Protein AF-A0A382RGL7-F1 (afdb_monomer_lite)

Structure (mmCIF, N/CA/C/O backbone):
data_AF-A0A382RGL7-F1
#
_entry.id   AF-A0A382RGL7-F1
#
loop_
_atom_site.group_PDB
_atom_site.id
_atom_site.type_symbol
_atom_site.label_atom_id
_atom_site.label_alt_id
_atom_site.label_comp_id
_atom_site.label_asym_id
_atom_site.label_entity_id
_atom_site.label_seq_id
_atom_site.pdbx_PDB_ins_code
_atom_site.Cartn_x
_atom_site.Cartn_y
_atom_site.Cartn_z
_atom_site.occupancy
_atom_site.B_iso_or_equiv
_atom_site.auth_seq_id
_atom_site.auth_comp_id
_atom_site.auth_asym_id
_atom_site.auth_atom_id
_atom_site.pdbx_PDB_model_num
ATOM 1 N N . GLU A 1 1 ? 39.658 4.537 19.655 1.00 64.69 1 GLU A N 1
ATOM 2 C CA . GLU A 1 1 ? 38.352 3.868 19.515 1.00 64.69 1 GLU A CA 1
ATOM 3 C C . GLU A 1 1 ? 37.607 4.565 18.396 1.00 64.69 1 GLU A C 1
ATOM 5 O O . GLU A 1 1 ? 37.621 5.788 18.360 1.00 64.69 1 GLU A O 1
ATOM 10 N N . THR A 1 2 ? 37.088 3.828 17.419 1.00 64.38 2 THR A N 1
ATOM 11 C CA . THR A 1 2 ? 36.167 4.401 16.431 1.00 64.38 2 THR A CA 1
ATOM 12 C C . THR A 1 2 ? 34.876 4.742 17.155 1.00 64.38 2 THR A C 1
ATOM 14 O O . THR A 1 2 ? 34.226 3.839 17.679 1.00 64.38 2 THR A O 1
ATOM 17 N N . ASP A 1 3 ? 34.558 6.032 17.215 1.00 82.31 3 ASP A N 1
ATOM 18 C CA . ASP A 1 3 ? 33.313 6.542 17.780 1.00 82.31 3 ASP A CA 1
ATOM 19 C C . ASP A 1 3 ? 32.162 5.964 16.949 1.00 82.31 3 ASP A C 1
ATOM 21 O O . ASP A 1 3 ? 32.029 6.259 15.757 1.00 82.31 3 ASP A O 1
ATOM 25 N N . LEU A 1 4 ? 31.412 5.026 17.526 1.00 85.38 4 LEU A N 1
ATOM 26 C CA . LEU A 1 4 ? 30.266 4.443 16.840 1.00 85.38 4 LEU A CA 1
ATOM 27 C C . LEU A 1 4 ? 29.175 5.517 16.745 1.00 85.38 4 LEU A C 1
ATOM 29 O O . LEU A 1 4 ? 28.952 6.239 17.721 1.00 85.38 4 LEU A O 1
ATOM 33 N N . PRO A 1 5 ? 28.476 5.636 15.603 1.00 85.94 5 PRO A N 1
ATOM 34 C CA . PRO A 1 5 ? 27.374 6.579 15.493 1.00 85.94 5 PRO A CA 1
ATOM 35 C C . PRO A 1 5 ? 26.296 6.251 16.533 1.00 85.94 5 PRO A C 1
ATOM 37 O O . PRO A 1 5 ? 26.071 5.086 16.874 1.00 85.94 5 PRO A O 1
ATOM 40 N N . LYS A 1 6 ? 25.618 7.288 17.038 1.00 90.31 6 LYS A N 1
ATOM 41 C CA . LYS A 1 6 ? 24.523 7.117 17.996 1.00 90.31 6 LYS A CA 1
ATOM 42 C C . LYS A 1 6 ? 23.411 6.277 17.364 1.00 90.31 6 LYS A C 1
ATOM 44 O O . LYS A 1 6 ? 22.909 6.624 16.299 1.00 90.31 6 LYS A O 1
ATOM 49 N N . LEU A 1 7 ? 23.011 5.209 18.049 1.00 93.62 7 LEU A N 1
ATOM 50 C CA . LEU A 1 7 ? 21.872 4.387 17.655 1.00 93.62 7 LEU A CA 1
ATOM 51 C C . LEU A 1 7 ? 20.586 4.980 18.241 1.00 93.62 7 LEU A C 1
ATOM 53 O O . LEU A 1 7 ? 20.501 5.208 19.450 1.00 93.62 7 LEU A O 1
ATOM 57 N N . LEU A 1 8 ? 19.613 5.244 17.375 1.00 94.25 8 LEU A N 1
ATOM 58 C CA . LEU A 1 8 ? 18.276 5.717 17.723 1.00 94.25 8 LEU A CA 1
ATOM 59 C C . LEU A 1 8 ? 17.262 4.698 17.200 1.00 94.25 8 LEU A C 1
ATOM 61 O O . LEU A 1 8 ? 17.491 4.083 16.160 1.00 94.25 8 LEU A O 1
ATOM 65 N N . PHE A 1 9 ? 16.174 4.522 17.939 1.00 94.25 9 PHE A N 1
ATOM 66 C CA . PHE A 1 9 ? 15.070 3.640 17.582 1.00 94.25 9 PHE A CA 1
ATOM 67 C C . PHE A 1 9 ? 13.810 4.486 17.472 1.00 94.25 9 PHE A C 1
ATOM 69 O O . PHE A 1 9 ? 13.626 5.401 18.275 1.00 94.25 9 PHE A O 1
ATOM 76 N N . ASP A 1 10 ? 12.986 4.166 16.486 1.00 94.44 10 ASP A N 1
ATOM 77 C CA . ASP A 1 10 ? 11.688 4.784 16.259 1.00 94.44 10 ASP A CA 1
ATOM 78 C C . ASP A 1 10 ? 10.615 3.690 16.292 1.00 94.44 10 ASP A C 1
ATOM 80 O O . ASP A 1 10 ? 10.919 2.530 15.997 1.00 94.44 10 ASP A O 1
ATOM 84 N N . GLU A 1 11 ? 9.394 4.041 16.686 1.00 96.06 11 GLU A N 1
ATOM 85 C CA . GLU A 1 11 ? 8.275 3.093 16.701 1.00 96.06 11 GLU A CA 1
ATOM 86 C C . GLU A 1 11 ? 7.803 2.814 15.267 1.00 96.06 11 GLU A C 1
ATOM 88 O O . GLU A 1 11 ? 7.740 3.724 14.441 1.00 96.06 11 GLU A O 1
ATOM 93 N N . HIS A 1 12 ? 7.418 1.575 14.951 1.00 97.81 12 HIS A N 1
ATOM 94 C CA . HIS A 1 12 ? 7.074 1.146 13.586 1.00 97.81 12 HIS A CA 1
ATOM 95 C C . HIS A 1 12 ? 5.966 1.997 12.956 1.00 97.81 12 HIS A C 1
ATOM 97 O O . HIS A 1 12 ? 6.101 2.504 11.841 1.00 97.81 12 HIS A O 1
ATOM 103 N N . HIS A 1 13 ? 4.864 2.204 13.683 1.00 98.12 13 HIS A N 1
ATOM 104 C CA . HIS A 1 13 ? 3.754 3.026 13.194 1.00 98.12 13 HIS A CA 1
ATOM 105 C C . HIS A 1 13 ? 4.082 4.524 13.184 1.00 98.12 13 HIS A C 1
ATOM 107 O O . HIS A 1 13 ? 3.542 5.247 12.344 1.00 98.12 13 HIS A O 1
ATOM 113 N N . HIS A 1 14 ? 4.979 4.984 14.058 1.00 98.12 14 HIS A N 1
ATOM 114 C CA . HIS A 1 14 ? 5.461 6.358 14.013 1.00 98.12 14 HIS A CA 1
ATOM 115 C C . HIS A 1 14 ? 6.325 6.588 12.767 1.00 98.12 14 HIS A C 1
ATOM 117 O O . HIS A 1 14 ? 6.072 7.512 11.999 1.00 98.12 14 HIS A O 1
ATOM 123 N N . SER A 1 15 ? 7.233 5.659 12.460 1.00 98.19 15 SER A N 1
ATOM 124 C CA . SER A 1 15 ? 7.989 5.641 11.209 1.00 98.19 15 SER A CA 1
ATOM 125 C C . SER A 1 15 ? 7.071 5.602 9.982 1.00 98.19 15 SER A C 1
ATOM 127 O O . SER A 1 15 ? 7.308 6.327 9.017 1.00 98.19 15 SER A O 1
ATOM 129 N N . HIS A 1 16 ? 5.980 4.832 9.991 1.00 98.50 16 HIS A N 1
ATOM 130 C CA . HIS A 1 16 ? 4.992 4.910 8.911 1.00 98.50 16 HIS A CA 1
ATOM 131 C C . HIS A 1 16 ? 4.370 6.302 8.785 1.00 98.50 16 HIS A C 1
ATOM 133 O O . HIS A 1 16 ? 4.353 6.851 7.678 1.00 98.50 16 HIS A O 1
ATOM 139 N N . ALA A 1 17 ? 3.916 6.892 9.892 1.00 98.56 17 ALA A N 1
ATOM 140 C CA . ALA A 1 17 ? 3.316 8.220 9.891 1.00 98.56 17 ALA A CA 1
ATOM 141 C C . ALA A 1 17 ? 4.298 9.281 9.369 1.00 98.56 17 ALA A C 1
ATOM 143 O O . ALA A 1 17 ? 3.966 10.026 8.445 1.00 98.56 17 ALA A O 1
ATOM 144 N N . ALA A 1 18 ? 5.534 9.271 9.869 1.00 98.25 18 ALA A N 1
ATOM 145 C CA . ALA A 1 18 ? 6.635 10.124 9.436 1.00 98.25 18 ALA A CA 1
ATOM 146 C C . ALA A 1 18 ? 6.959 9.947 7.948 1.00 98.25 18 ALA A C 1
ATOM 148 O O . ALA A 1 18 ? 7.095 10.929 7.214 1.00 98.25 18 ALA A O 1
ATOM 149 N N . SER A 1 19 ? 7.014 8.700 7.470 1.00 97.81 19 SER A N 1
ATOM 150 C CA . SER A 1 19 ? 7.280 8.403 6.061 1.00 97.81 19 SER A CA 1
ATOM 151 C C . SER A 1 19 ? 6.221 8.993 5.137 1.00 97.81 19 SER A C 1
ATOM 153 O O . SER A 1 19 ? 6.527 9.235 3.973 1.00 97.81 19 SER A O 1
ATOM 155 N N . ALA A 1 20 ? 4.999 9.227 5.626 1.00 98.00 20 ALA A N 1
ATOM 156 C CA . ALA A 1 20 ? 3.944 9.821 4.827 1.00 98.00 20 ALA A CA 1
ATOM 157 C C . ALA A 1 20 ? 3.797 11.327 5.013 1.00 98.00 20 ALA A C 1
ATOM 159 O O . ALA A 1 20 ? 3.689 12.060 4.035 1.00 98.00 20 ALA A O 1
ATOM 160 N N . PHE A 1 21 ? 3.812 11.806 6.252 1.00 98.00 21 PHE A N 1
ATOM 161 C CA . PHE A 1 21 ? 3.589 13.213 6.542 1.00 98.00 21 PHE A CA 1
ATOM 162 C C . PHE A 1 21 ? 4.738 14.096 6.056 1.00 98.00 21 PHE A C 1
ATOM 164 O O . PHE A 1 21 ? 4.496 15.039 5.304 1.00 98.00 21 PHE A O 1
ATOM 171 N N . TYR A 1 22 ? 5.985 13.781 6.411 1.00 97.12 22 TYR A N 1
ATOM 172 C CA . TYR A 1 22 ? 7.119 14.659 6.116 1.00 97.12 22 TYR A CA 1
ATOM 173 C C . TYR A 1 22 ? 7.351 14.940 4.623 1.00 97.12 22 TYR A C 1
ATOM 175 O O . TYR A 1 22 ? 7.537 1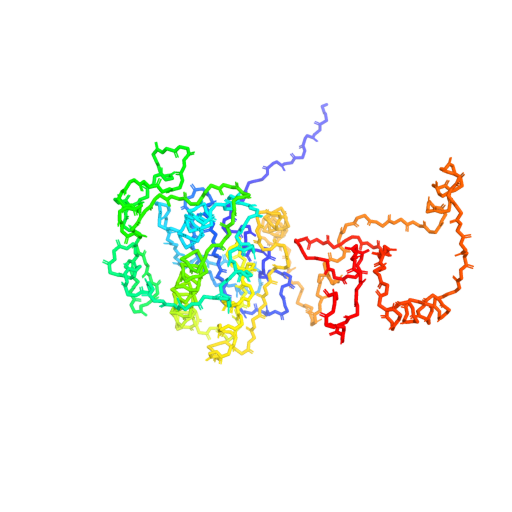6.114 4.291 1.00 97.12 22 TYR A O 1
ATOM 183 N N . PRO A 1 23 ? 7.300 13.946 3.711 1.00 95.81 23 PRO A N 1
ATOM 184 C CA . PRO A 1 23 ? 7.436 14.200 2.277 1.00 95.81 23 PRO A CA 1
ATOM 185 C C . PRO A 1 23 ? 6.143 14.685 1.602 1.00 95.81 23 PRO A C 1
ATOM 187 O O . PRO A 1 23 ? 6.177 15.003 0.412 1.00 95.81 23 PRO A O 1
ATOM 190 N N . SER A 1 24 ? 5.009 14.732 2.312 1.00 97.06 24 SER A N 1
ATOM 191 C CA . SER A 1 24 ? 3.769 15.285 1.760 1.00 97.06 24 SER A CA 1
ATOM 192 C C . SER A 1 24 ? 3.878 16.803 1.544 1.00 97.06 24 SER A C 1
ATOM 194 O O . SER A 1 24 ? 4.640 17.474 2.249 1.00 97.06 24 SER A O 1
ATOM 196 N N . PRO A 1 25 ? 3.085 17.381 0.625 1.00 96.69 25 PRO A N 1
ATOM 197 C CA . PRO A 1 25 ? 3.050 18.826 0.401 1.00 96.69 25 PRO A CA 1
ATOM 198 C C . PRO A 1 25 ? 2.173 19.579 1.424 1.00 96.69 25 PRO A C 1
ATOM 200 O O . PRO A 1 25 ? 1.891 20.758 1.233 1.00 96.69 25 PRO A O 1
ATOM 203 N N . PHE A 1 26 ? 1.689 18.925 2.485 1.00 97.06 26 PHE A N 1
ATOM 204 C CA . PHE A 1 26 ? 0.714 19.513 3.411 1.00 97.06 26 PHE A CA 1
ATOM 205 C C . PHE A 1 26 ? 1.373 20.034 4.688 1.00 97.06 26 PHE A C 1
ATOM 207 O O . PHE A 1 26 ? 2.066 19.276 5.360 1.00 97.06 26 PHE A O 1
ATOM 214 N N . GLU A 1 27 ? 1.117 21.288 5.069 1.00 96.00 27 GLU A N 1
ATOM 215 C CA . GLU A 1 27 ? 1.531 21.833 6.379 1.00 96.00 27 GLU A CA 1
ATOM 216 C C . GLU A 1 27 ? 0.878 21.069 7.535 1.00 96.00 27 GLU A C 1
ATOM 218 O O . GLU A 1 27 ? 1.557 20.676 8.482 1.00 96.00 27 GLU A O 1
ATOM 223 N N . GLU A 1 28 ? -0.427 20.821 7.415 1.00 97.94 28 GLU A N 1
ATOM 224 C CA . GLU A 1 28 ? -1.245 20.109 8.394 1.00 97.94 28 GLU A CA 1
ATOM 225 C C . GLU A 1 28 ? -2.029 19.003 7.674 1.00 97.94 28 GLU A C 1
ATOM 227 O O . GLU A 1 28 ? -2.523 19.190 6.550 1.00 97.94 28 GLU A O 1
ATOM 232 N N . ALA A 1 29 ? -2.064 17.818 8.282 1.00 98.62 29 ALA A N 1
ATOM 233 C CA . ALA A 1 29 ? -2.776 16.667 7.747 1.00 98.62 29 ALA A CA 1
ATOM 234 C C . ALA A 1 29 ? -3.144 15.670 8.848 1.00 98.62 29 ALA A C 1
ATOM 236 O O . ALA A 1 29 ? -2.402 15.444 9.807 1.00 98.62 29 ALA A O 1
ATOM 237 N N . ALA A 1 30 ? -4.269 14.994 8.649 1.00 98.81 30 ALA A N 1
ATOM 238 C CA . ALA A 1 30 ? -4.494 13.713 9.289 1.00 98.81 30 ALA A CA 1
ATOM 239 C C . ALA A 1 30 ? -3.517 12.684 8.713 1.00 98.81 30 ALA A C 1
ATOM 241 O O . ALA A 1 30 ? -3.254 12.685 7.510 1.00 98.81 30 ALA A O 1
ATOM 242 N N . VAL A 1 31 ? -3.031 11.761 9.537 1.00 98.81 31 VAL A N 1
ATOM 243 C CA . VAL A 1 31 ? -2.197 10.647 9.080 1.00 98.81 31 VAL A CA 1
ATOM 244 C C . VAL A 1 31 ? -2.827 9.337 9.521 1.00 98.81 31 VAL A C 1
ATOM 246 O O . VAL A 1 31 ? -3.123 9.155 10.699 1.00 98.81 31 VAL A O 1
ATOM 249 N N . LEU A 1 32 ? -3.030 8.417 8.580 1.00 98.75 32 LEU A N 1
ATOM 250 C CA . LEU A 1 32 ? -3.615 7.106 8.833 1.00 98.75 32 LEU A CA 1
ATOM 251 C C . LEU A 1 32 ? -2.639 6.002 8.415 1.00 98.75 32 LEU A C 1
ATOM 253 O O . LEU A 1 32 ? -2.310 5.855 7.238 1.00 98.75 32 LEU A O 1
ATOM 257 N N . CYS A 1 33 ? -2.202 5.203 9.384 1.00 98.69 33 CYS A N 1
ATOM 258 C CA . CYS A 1 33 ? -1.368 4.029 9.154 1.00 98.69 33 CYS A CA 1
ATOM 259 C C . CYS A 1 33 ? -2.234 2.771 9.239 1.00 98.69 33 CYS A C 1
ATOM 261 O O . CYS A 1 33 ? -2.851 2.535 10.276 1.00 98.69 33 CYS A O 1
ATOM 263 N N . LEU A 1 34 ? -2.283 1.969 8.173 1.00 98.25 34 LEU A N 1
ATOM 264 C CA . LEU A 1 34 ? -3.050 0.720 8.098 1.00 98.25 34 LEU A CA 1
ATOM 265 C C . LEU A 1 34 ? -2.104 -0.421 7.719 1.00 98.25 34 LEU A C 1
ATOM 267 O O . LEU A 1 34 ? -1.616 -0.465 6.588 1.00 98.25 34 LEU A O 1
ATOM 271 N N . ASP A 1 35 ? -1.847 -1.351 8.633 1.00 95.75 35 ASP A N 1
ATOM 272 C CA . ASP A 1 35 ? -0.796 -2.352 8.458 1.00 95.75 35 ASP A CA 1
ATOM 273 C C . ASP A 1 35 ? -1.187 -3.757 8.950 1.00 95.75 35 ASP A C 1
ATOM 275 O O . ASP A 1 35 ? -2.246 -3.976 9.547 1.00 95.75 35 ASP A O 1
ATOM 279 N N . GLY A 1 36 ? -0.337 -4.743 8.659 1.00 93.69 36 GLY A N 1
ATOM 280 C CA . GLY A 1 36 ? -0.447 -6.089 9.216 1.00 93.69 36 GLY A CA 1
ATOM 281 C C . GLY A 1 36 ? -0.238 -6.075 10.730 1.00 93.69 36 GLY A C 1
ATOM 282 O O . GLY A 1 36 ? -1.174 -6.349 11.482 1.00 93.69 36 GLY A O 1
ATOM 283 N N . VAL A 1 37 ? 0.981 -5.749 11.164 1.00 93.88 37 VAL A N 1
ATOM 284 C CA . VAL A 1 37 ? 1.368 -5.589 12.572 1.00 93.88 37 VAL A CA 1
ATOM 285 C C . VAL A 1 37 ? 2.706 -4.842 12.656 1.00 93.88 37 VAL A C 1
ATOM 287 O O . VAL A 1 37 ? 3.645 -5.215 11.960 1.00 93.88 37 VAL A O 1
ATOM 290 N N . GLY A 1 38 ? 2.794 -3.821 13.510 1.00 92.69 38 GLY A N 1
ATOM 291 C CA . GLY A 1 38 ? 4.059 -3.229 13.957 1.00 92.69 38 GLY A CA 1
ATOM 292 C C . GLY A 1 38 ? 4.607 -3.970 15.179 1.00 92.69 38 GLY A C 1
ATOM 293 O O . GLY A 1 38 ? 4.685 -5.197 15.194 1.00 92.69 38 GLY A O 1
ATOM 294 N N . GLU A 1 39 ? 4.931 -3.253 16.257 1.00 93.69 39 GLU A N 1
ATOM 295 C CA . GLU A 1 39 ? 5.205 -3.878 17.560 1.00 93.69 39 GLU A CA 1
ATOM 296 C C . GLU A 1 39 ? 3.921 -4.432 18.188 1.00 93.69 39 GLU A C 1
ATOM 298 O O . GLU A 1 39 ? 3.892 -5.555 18.691 1.00 93.69 39 GLU A O 1
ATOM 303 N N . TRP A 1 40 ? 2.861 -3.621 18.140 1.00 95.50 40 TRP A N 1
ATOM 304 C CA . TRP A 1 40 ? 1.517 -3.940 18.631 1.00 95.50 40 TRP A CA 1
ATOM 305 C C . TRP A 1 40 ? 0.434 -3.298 17.774 1.00 95.50 40 TRP A C 1
ATOM 307 O O . TRP A 1 40 ? -0.577 -3.939 17.498 1.00 95.50 40 TRP A O 1
ATOM 317 N N . ALA A 1 41 ? 0.650 -2.055 17.339 1.00 97.56 41 ALA A N 1
ATOM 318 C CA . ALA A 1 41 ? -0.287 -1.347 16.485 1.00 97.56 41 ALA A CA 1
ATOM 319 C C . ALA A 1 41 ? -0.480 -2.082 15.150 1.00 97.56 41 ALA A C 1
ATOM 321 O O . ALA A 1 41 ? 0.435 -2.693 14.601 1.00 97.56 41 ALA A O 1
ATOM 322 N N . THR A 1 42 ? -1.706 -2.037 14.646 1.00 98.25 42 THR A N 1
ATOM 323 C CA . THR A 1 42 ? -2.093 -2.577 13.331 1.00 98.25 42 THR A CA 1
ATOM 324 C C . THR A 1 42 ? -2.848 -1.536 12.513 1.00 98.25 42 THR A C 1
ATOM 326 O O . THR A 1 42 ? -2.885 -1.567 11.288 1.00 98.25 42 THR A O 1
ATOM 329 N N . THR A 1 43 ? -3.458 -0.567 13.189 1.00 98.69 43 THR A N 1
ATOM 330 C CA . THR A 1 43 ? -4.001 0.648 12.597 1.00 98.69 43 THR A CA 1
ATOM 331 C C . THR A 1 43 ? -3.775 1.779 13.580 1.00 98.69 43 THR A C 1
ATOM 333 O O . THR A 1 43 ? -4.002 1.585 14.770 1.00 98.69 43 THR A O 1
ATOM 336 N N . SER A 1 44 ? -3.328 2.943 13.123 1.00 98.69 44 SER A N 1
ATOM 337 C CA . SER A 1 44 ? -3.187 4.116 13.987 1.00 98.69 44 SER A CA 1
ATOM 338 C C . SER A 1 44 ? -3.467 5.413 13.247 1.00 98.69 44 SER A C 1
ATOM 340 O O . SER A 1 44 ? -3.227 5.519 12.042 1.00 98.69 44 SER A O 1
ATOM 342 N N . ALA A 1 45 ? -3.984 6.388 13.988 1.00 98.75 45 ALA A N 1
ATOM 343 C CA . ALA A 1 45 ? -4.235 7.736 13.509 1.00 98.75 45 ALA A CA 1
ATOM 344 C C . ALA A 1 45 ? -3.337 8.736 14.238 1.00 98.75 45 ALA A C 1
ATOM 346 O O . ALA A 1 45 ? -3.099 8.611 15.443 1.00 98.75 45 ALA A O 1
ATOM 347 N N . TRP A 1 46 ? -2.872 9.733 13.494 1.00 98.75 46 TRP A N 1
ATOM 348 C CA . TRP A 1 46 ? -1.986 10.789 13.971 1.00 98.75 46 TRP A CA 1
ATOM 349 C C . TRP A 1 46 ? -2.417 12.136 13.397 1.00 98.75 46 TRP A C 1
ATOM 351 O O . TRP A 1 46 ? -3.081 12.204 12.356 1.00 98.75 46 TRP A O 1
ATOM 361 N N . HIS A 1 47 ? -2.001 13.211 14.054 1.00 98.69 47 HIS A N 1
ATOM 362 C CA . HIS A 1 47 ? -2.133 14.576 13.565 1.00 98.69 47 HIS A CA 1
ATOM 363 C C . HIS A 1 47 ? -0.743 15.125 13.260 1.00 98.69 47 HIS A C 1
ATOM 365 O O . HIS A 1 47 ? 0.073 15.299 14.159 1.00 98.69 47 HIS A O 1
ATOM 371 N N . GLY A 1 48 ? -0.457 15.355 11.980 1.00 98.06 48 GLY A N 1
ATOM 372 C CA . GLY A 1 48 ? 0.772 16.011 11.553 1.00 98.06 48 GLY A CA 1
ATOM 373 C C . GLY A 1 48 ? 0.559 17.516 11.427 1.00 98.06 48 GLY A C 1
ATOM 374 O O . GLY A 1 48 ? -0.369 17.941 10.735 1.00 98.06 48 GLY A O 1
ATOM 375 N N . LYS A 1 49 ? 1.431 18.314 12.051 1.00 96.62 49 LYS A N 1
ATOM 376 C CA . LYS A 1 49 ? 1.413 19.781 11.974 1.00 96.62 49 LYS A CA 1
ATOM 377 C C . LYS A 1 49 ? 2.825 20.356 11.989 1.00 96.62 49 LYS A C 1
ATOM 379 O O . LYS A 1 49 ? 3.571 20.213 12.958 1.00 96.62 49 LYS A O 1
ATOM 384 N N . GLY A 1 50 ? 3.208 21.022 10.902 1.00 94.12 50 GLY A N 1
ATOM 385 C CA . GLY A 1 50 ? 4.566 21.527 10.727 1.00 94.12 50 GLY A CA 1
ATOM 386 C C . GLY A 1 50 ? 5.580 20.389 10.792 1.00 94.12 50 GLY A C 1
ATOM 387 O O . GLY A 1 50 ? 5.623 19.552 9.890 1.00 94.12 50 GLY A O 1
ATOM 388 N N . LYS A 1 51 ? 6.393 20.350 11.855 1.00 93.31 51 LYS A N 1
ATOM 389 C CA . LYS A 1 51 ? 7.392 19.293 12.090 1.00 93.31 51 LYS A CA 1
ATOM 390 C C . LYS A 1 51 ? 6.983 18.244 13.128 1.00 93.31 51 LYS A C 1
ATOM 392 O O . LYS A 1 51 ? 7.751 17.313 13.352 1.00 93.31 51 LYS A O 1
ATOM 397 N N . GLU A 1 52 ? 5.822 18.407 13.752 1.00 95.31 52 GLU A N 1
ATOM 398 C CA . GLU A 1 52 ? 5.333 17.549 14.830 1.00 95.31 52 GLU A CA 1
ATOM 399 C C . GLU A 1 52 ? 4.337 16.521 14.283 1.00 95.31 52 GLU A C 1
ATOM 401 O O . GLU A 1 52 ? 3.548 16.826 13.382 1.00 95.31 52 GLU A O 1
ATOM 406 N N . ILE A 1 53 ? 4.385 15.303 14.827 1.00 97.75 53 ILE A N 1
ATOM 407 C CA . ILE A 1 53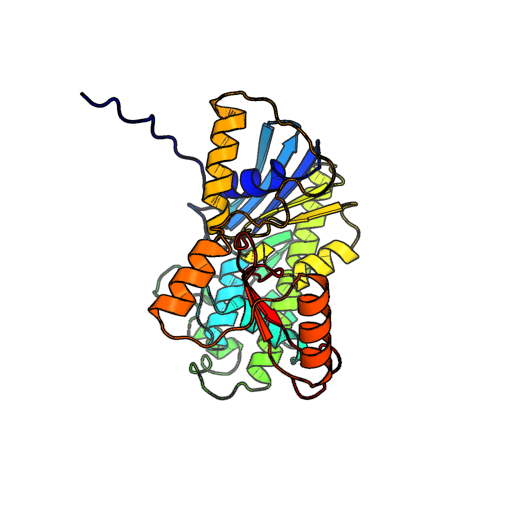 ? 3.429 14.226 14.563 1.00 97.75 53 ILE A CA 1
ATOM 408 C C . ILE A 1 53 ? 2.913 13.736 15.915 1.00 97.75 53 ILE A C 1
ATOM 410 O O . ILE A 1 53 ? 3.649 13.146 16.702 1.00 97.75 53 ILE A O 1
ATOM 414 N N . GLU A 1 54 ? 1.639 13.985 16.199 1.00 97.75 54 GLU A N 1
ATOM 415 C CA . GLU A 1 54 ? 1.024 13.615 17.474 1.00 97.75 54 GLU A CA 1
ATOM 416 C C . GLU A 1 54 ? 0.144 12.362 17.322 1.00 97.75 54 GLU A C 1
ATOM 418 O O . GLU A 1 54 ? -0.718 12.329 16.436 1.00 97.75 54 GLU A O 1
ATOM 423 N N . PRO A 1 55 ? 0.308 11.321 18.162 1.00 97.94 55 PRO A N 1
ATOM 424 C CA . PRO A 1 55 ? -0.568 10.153 18.139 1.00 97.94 55 PRO A CA 1
ATOM 425 C C . PRO A 1 55 ? -1.969 10.502 18.647 1.00 97.94 55 PRO A C 1
ATOM 427 O O . PRO A 1 55 ? -2.118 11.168 19.671 1.00 97.94 55 PRO A O 1
ATOM 430 N N . LEU A 1 56 ? -3.001 9.977 17.984 1.00 98.25 56 LEU A N 1
ATOM 431 C CA . LEU A 1 56 ? -4.395 10.115 18.420 1.00 98.25 56 LEU A CA 1
ATOM 432 C C . LEU A 1 56 ? -4.891 8.828 19.077 1.00 98.25 56 LEU A C 1
ATOM 434 O O . LEU A 1 56 ? -5.342 8.832 20.222 1.00 98.25 56 LEU A O 1
ATOM 438 N N . TRP A 1 57 ? -4.803 7.716 18.350 1.00 98.06 57 TRP A N 1
ATOM 439 C CA . TRP A 1 57 ? -5.231 6.398 18.812 1.00 98.06 57 TRP A CA 1
ATOM 440 C C . TRP A 1 57 ? -4.651 5.292 17.931 1.00 98.06 57 TRP A C 1
ATOM 442 O O . TRP A 1 57 ? -4.194 5.528 16.809 1.00 98.06 57 TRP A O 1
ATOM 452 N N . GLN A 1 58 ? -4.717 4.058 18.431 1.00 98.19 58 GLN A N 1
ATOM 453 C CA . GLN A 1 58 ? -4.361 2.861 17.678 1.00 98.19 58 GLN A CA 1
ATOM 454 C C . GLN A 1 58 ? -5.308 1.694 17.969 1.00 98.19 58 GLN A C 1
ATOM 456 O O . GLN A 1 58 ? -5.970 1.645 19.006 1.00 98.19 58 GLN A O 1
ATOM 461 N N . ILE A 1 59 ? -5.350 0.749 17.035 1.00 98.62 59 ILE A N 1
ATOM 462 C CA . ILE A 1 59 ? -5.949 -0.572 17.184 1.00 98.62 59 ILE A CA 1
ATOM 463 C C . ILE A 1 59 ? -4.810 -1.582 17.254 1.00 98.62 59 ILE A C 1
ATOM 465 O O . ILE A 1 59 ? -3.982 -1.677 16.340 1.00 98.62 59 ILE A O 1
ATOM 469 N N . ASP A 1 60 ? -4.802 -2.349 18.336 1.00 98.12 60 ASP A N 1
ATOM 470 C CA . ASP A 1 60 ? -3.748 -3.308 18.629 1.00 98.12 60 ASP A CA 1
ATOM 471 C C . ASP A 1 60 ? -4.012 -4.688 18.031 1.00 98.12 60 ASP A C 1
ATOM 473 O O . ASP A 1 60 ? -5.148 -5.143 17.844 1.00 98.12 60 ASP A O 1
ATOM 477 N N . PHE A 1 61 ? -2.917 -5.404 17.808 1.00 97.75 61 PHE A N 1
ATOM 478 C CA . PHE A 1 61 ? -2.906 -6.833 17.582 1.00 97.75 61 PHE A CA 1
ATOM 479 C C . PHE A 1 61 ? -3.733 -7.550 18.672 1.00 97.75 61 PHE A C 1
ATOM 481 O O . PHE A 1 61 ? -3.595 -7.245 19.859 1.00 97.75 61 PHE A O 1
ATOM 488 N N . PRO A 1 62 ? -4.597 -8.519 18.312 1.00 97.19 62 PRO A N 1
ATOM 489 C CA . PRO A 1 62 ? -4.649 -9.227 17.029 1.00 97.19 62 PRO A CA 1
ATOM 490 C C . PRO A 1 62 ? -5.617 -8.637 15.990 1.00 97.19 62 PRO A C 1
ATOM 492 O O . PRO A 1 62 ? -5.943 -9.307 15.011 1.00 97.19 62 PRO A O 1
ATOM 495 N N . HIS A 1 63 ? -6.128 -7.421 16.184 1.00 98.44 63 HIS A N 1
ATOM 496 C CA . HIS A 1 63 ? -7.203 -6.875 15.357 1.00 98.44 63 HIS A CA 1
ATOM 497 C C . HIS A 1 63 ? -6.665 -6.030 14.200 1.00 98.44 63 HIS A C 1
ATOM 499 O O . HIS A 1 63 ? -6.587 -4.816 14.304 1.00 98.44 63 HIS A O 1
ATOM 505 N N . SER A 1 64 ? -6.375 -6.659 13.060 1.00 98.44 64 SER A N 1
ATOM 506 C CA . SER A 1 64 ? -5.783 -5.988 11.892 1.00 98.44 64 SER A CA 1
ATOM 507 C C . SER A 1 64 ? -6.615 -6.160 10.619 1.00 98.44 64 SER A C 1
ATOM 509 O O . SER A 1 64 ? -6.965 -7.283 10.251 1.00 98.44 64 SER A O 1
ATOM 511 N N . LEU A 1 65 ? -6.860 -5.065 9.889 1.00 98.50 65 LEU A N 1
ATOM 512 C CA . LEU A 1 65 ? -7.392 -5.142 8.520 1.00 98.50 65 LEU A CA 1
ATOM 513 C C . LEU A 1 65 ? -6.410 -5.822 7.562 1.00 98.50 65 LEU A C 1
ATOM 515 O O . LEU A 1 65 ? -6.838 -6.570 6.684 1.00 98.50 65 LEU A O 1
ATOM 519 N N . GLY A 1 66 ? -5.106 -5.614 7.761 1.00 97.94 66 GLY A N 1
ATOM 520 C CA . GLY A 1 66 ? -4.062 -6.304 7.010 1.00 97.94 66 GLY A CA 1
ATOM 521 C C . GLY A 1 66 ? -4.127 -7.814 7.221 1.00 97.94 66 GLY A C 1
ATOM 522 O O . GLY A 1 66 ? -4.202 -8.559 6.250 1.00 97.94 66 GLY A O 1
ATOM 523 N N . LEU A 1 67 ? -4.210 -8.281 8.471 1.00 98.19 67 LEU A N 1
ATOM 524 C CA . LEU A 1 67 ? -4.294 -9.718 8.768 1.00 98.19 67 LEU A CA 1
ATOM 525 C C . LEU A 1 67 ? -5.632 -10.335 8.348 1.00 98.19 67 LEU A C 1
ATOM 527 O O . LEU A 1 67 ? -5.642 -11.489 7.915 1.00 98.19 67 LEU A O 1
ATOM 531 N N . LEU A 1 68 ? -6.741 -9.585 8.404 1.00 98.69 68 LEU A N 1
ATOM 532 C CA . LEU A 1 68 ? -8.008 -10.005 7.798 1.00 98.69 68 LEU A CA 1
ATOM 533 C C . LEU A 1 68 ? -7.816 -10.252 6.295 1.00 98.69 68 LEU A C 1
ATOM 535 O O . LEU A 1 68 ? -8.116 -11.337 5.803 1.00 98.69 68 LEU A O 1
ATOM 539 N N . TYR A 1 69 ? -7.263 -9.280 5.570 1.00 98.69 69 TYR A N 1
ATOM 540 C CA . TYR A 1 69 ? -7.047 -9.386 4.128 1.00 98.69 69 TYR A CA 1
ATOM 541 C C . TYR A 1 69 ? -6.043 -10.496 3.764 1.00 98.69 69 TYR A C 1
ATOM 543 O O . TYR A 1 69 ? -6.265 -11.277 2.831 1.00 98.69 69 TYR A O 1
ATOM 551 N N . SER A 1 70 ? -4.972 -10.652 4.545 1.00 98.25 70 SER A N 1
ATOM 552 C CA . SER A 1 70 ? -4.007 -11.745 4.397 1.00 98.25 70 SER A CA 1
ATOM 553 C C . SER A 1 70 ? -4.622 -13.112 4.709 1.00 98.25 70 SER A C 1
ATOM 555 O O . SER A 1 70 ? -4.224 -14.106 4.101 1.00 98.25 70 SER A O 1
ATOM 557 N N . ALA A 1 71 ? -5.626 -13.202 5.587 1.00 98.56 71 ALA A N 1
ATOM 558 C CA . ALA A 1 71 ? -6.343 -14.450 5.833 1.00 98.56 71 ALA A CA 1
ATOM 559 C C . ALA A 1 71 ? -7.132 -14.910 4.602 1.00 98.56 71 ALA A C 1
ATOM 561 O O . ALA A 1 71 ? -7.054 -16.082 4.233 1.00 98.56 71 ALA A O 1
ATOM 562 N N . PHE A 1 72 ? -7.801 -13.991 3.902 1.00 98.69 72 PHE A N 1
ATOM 563 C CA . PHE A 1 72 ? -8.435 -14.295 2.615 1.00 98.69 72 PHE A CA 1
ATOM 564 C C . PHE A 1 72 ? -7.408 -14.561 1.513 1.00 98.69 72 PHE A C 1
ATOM 566 O O . PHE A 1 72 ? -7.606 -15.461 0.701 1.00 98.69 72 PHE A O 1
ATOM 573 N N . THR A 1 73 ? -6.277 -13.856 1.517 1.00 98.44 73 THR A N 1
ATOM 574 C CA . THR A 1 73 ? -5.163 -14.100 0.583 1.00 98.44 73 THR A CA 1
ATOM 575 C C . THR A 1 73 ? -4.648 -15.533 0.734 1.00 98.44 73 THR A C 1
ATOM 577 O O . THR A 1 73 ? -4.535 -16.270 -0.243 1.00 98.44 73 THR A O 1
ATOM 580 N N . TYR A 1 74 ? -4.421 -15.965 1.974 1.00 97.94 74 TYR A N 1
ATOM 581 C CA . TYR A 1 74 ? -4.040 -17.332 2.310 1.00 97.94 74 TYR A CA 1
ATOM 582 C C . TYR A 1 74 ? -5.122 -18.344 1.924 1.00 97.94 74 TYR A C 1
ATOM 584 O O . TYR A 1 74 ? -4.829 -19.364 1.304 1.00 97.94 74 TYR A O 1
ATOM 592 N N . PHE A 1 75 ? -6.382 -18.070 2.269 1.00 98.31 75 PHE A N 1
ATOM 593 C CA . PHE A 1 75 ? -7.487 -19.007 2.066 1.00 98.31 75 PHE A CA 1
ATOM 594 C C . PHE A 1 75 ? -7.837 -19.205 0.589 1.00 98.31 75 PHE A C 1
ATOM 596 O O . PHE A 1 75 ? -8.181 -20.307 0.165 1.00 98.31 75 PHE A O 1
ATOM 603 N N . THR A 1 76 ? -7.671 -18.158 -0.214 1.00 98.19 76 THR A N 1
ATOM 604 C CA . THR A 1 76 ? -7.749 -18.230 -1.674 1.00 98.19 76 THR A CA 1
ATOM 605 C C . THR A 1 76 ? -6.476 -18.792 -2.293 1.00 98.19 76 THR A C 1
ATOM 607 O O . THR A 1 76 ? -6.403 -18.838 -3.510 1.00 98.19 76 THR A O 1
ATOM 610 N N . GLY A 1 77 ? -5.506 -19.276 -1.505 1.00 97.19 77 GLY A N 1
ATOM 611 C CA . GLY A 1 77 ? -4.318 -20.022 -1.931 1.00 97.19 77 GLY A CA 1
ATOM 612 C C . GLY A 1 77 ? -3.200 -19.167 -2.535 1.00 97.19 77 GLY A C 1
ATOM 613 O O . GLY A 1 77 ? -2.402 -19.676 -3.328 1.00 97.19 77 GLY A O 1
ATOM 614 N N . PHE A 1 78 ? -3.154 -17.874 -2.217 1.00 97.38 78 PHE A N 1
ATOM 615 C CA . PHE A 1 78 ? -2.026 -16.999 -2.526 1.00 97.38 78 PHE A CA 1
ATOM 616 C C . PHE A 1 78 ? -1.041 -16.924 -1.351 1.00 97.38 78 PHE A C 1
ATOM 618 O O . PHE A 1 78 ? -1.348 -17.265 -0.209 1.00 97.38 78 PHE A O 1
ATOM 625 N N . LYS A 1 79 ? 0.186 -16.483 -1.642 1.00 95.50 79 LYS A N 1
ATOM 626 C CA . LYS A 1 79 ? 1.251 -16.354 -0.643 1.00 95.50 79 LYS A CA 1
ATOM 627 C C . LYS A 1 79 ? 1.081 -15.059 0.155 1.00 95.50 79 LYS A C 1
ATOM 629 O O . LYS A 1 79 ? 1.119 -13.986 -0.431 1.00 95.50 79 LYS A O 1
ATOM 634 N N . VAL A 1 80 ? 0.964 -15.161 1.476 1.00 93.56 80 VAL A N 1
ATOM 635 C CA . VAL A 1 80 ? 0.918 -14.008 2.398 1.00 93.56 80 VAL A CA 1
ATOM 636 C C . VAL A 1 80 ? 2.176 -13.132 2.256 1.00 93.56 80 VAL A C 1
ATOM 638 O O . VAL A 1 80 ? 3.251 -13.644 1.922 1.00 93.56 80 VAL A O 1
ATOM 641 N N . ASN A 1 81 ? 2.037 -11.824 2.482 1.00 87.31 81 ASN A N 1
ATOM 642 C CA . ASN A 1 81 ? 3.057 -10.770 2.332 1.00 87.31 81 ASN A CA 1
ATOM 643 C C . ASN A 1 81 ? 3.538 -10.533 0.887 1.00 87.31 81 ASN A C 1
ATOM 645 O O . ASN A 1 81 ? 4.536 -9.855 0.651 1.00 87.31 81 ASN A O 1
ATOM 649 N N . SER A 1 82 ? 2.885 -11.145 -0.099 1.00 88.25 82 SER A N 1
ATOM 650 C CA . SER A 1 82 ? 3.243 -11.023 -1.522 1.00 88.25 82 SER A CA 1
ATOM 651 C C . SER A 1 82 ? 2.109 -11.408 -2.475 1.00 88.25 82 SER A C 1
ATOM 653 O O . SER A 1 82 ? 2.332 -11.540 -3.676 1.00 88.25 82 SER A O 1
ATOM 655 N N . GLY A 1 83 ? 0.910 -11.647 -1.959 1.00 92.75 83 GLY A N 1
ATOM 656 C CA . GLY A 1 83 ? -0.231 -12.194 -2.693 1.00 92.75 83 GLY A CA 1
ATOM 657 C C . GLY A 1 83 ? -1.479 -11.341 -2.533 1.00 92.75 83 GLY A C 1
ATOM 658 O O . GLY A 1 83 ? -2.438 -11.519 -3.274 1.00 92.75 83 GLY A O 1
ATOM 659 N N . GLU A 1 84 ? -1.447 -10.374 -1.625 1.00 96.25 84 GLU A N 1
ATOM 660 C CA . GLU A 1 84 ? -2.525 -9.447 -1.318 1.00 96.25 84 GLU A CA 1
ATOM 661 C C . GLU A 1 84 ? -2.904 -8.640 -2.570 1.00 96.25 84 GLU A C 1
ATOM 663 O O . GLU A 1 84 ? -4.080 -8.479 -2.877 1.00 96.25 84 GLU A O 1
ATOM 668 N N . TYR A 1 85 ? -1.929 -8.235 -3.394 1.00 93.75 85 TYR A N 1
ATOM 669 C CA . TYR A 1 85 ? -2.223 -7.580 -4.674 1.00 93.75 85 TYR A CA 1
ATOM 670 C C . TYR A 1 85 ? -2.874 -8.521 -5.701 1.00 93.75 85 TYR A C 1
ATOM 672 O O . TYR A 1 85 ? -3.587 -8.045 -6.582 1.00 93.75 85 TYR A O 1
ATOM 680 N N . LYS A 1 86 ? -2.644 -9.841 -5.608 1.00 96.50 86 LYS A N 1
ATOM 681 C CA . LYS A 1 86 ? -3.334 -10.829 -6.451 1.00 96.50 86 LYS A CA 1
ATOM 682 C C . LYS A 1 86 ? -4.775 -10.996 -5.997 1.00 96.50 86 LYS A C 1
ATOM 684 O O . LYS A 1 86 ? -5.650 -11.039 -6.850 1.00 96.50 86 LYS A O 1
ATOM 689 N N . LEU A 1 87 ? -5.023 -11.025 -4.684 1.00 98.12 87 LEU A N 1
ATOM 690 C CA . LEU A 1 87 ? -6.382 -11.026 -4.139 1.00 98.12 87 LEU A CA 1
ATOM 691 C C . LEU A 1 87 ? -7.141 -9.763 -4.569 1.00 98.12 87 LEU A C 1
ATOM 693 O O . LEU A 1 87 ? -8.249 -9.863 -5.086 1.00 98.12 87 LEU A O 1
ATOM 697 N N . MET A 1 88 ? -6.505 -8.594 -4.461 1.00 97.88 88 MET A N 1
ATOM 698 C CA . MET A 1 88 ? -7.066 -7.325 -4.930 1.00 97.88 88 MET A CA 1
ATOM 699 C C . MET A 1 88 ? -7.371 -7.352 -6.431 1.00 97.88 88 MET A C 1
ATOM 701 O O . MET A 1 88 ? -8.436 -6.914 -6.849 1.00 97.88 88 MET A O 1
ATOM 705 N N . GLY A 1 89 ? -6.464 -7.895 -7.249 1.00 97.25 89 GLY A N 1
ATOM 706 C CA . GLY A 1 89 ? -6.686 -8.066 -8.687 1.00 97.25 89 GLY A CA 1
ATOM 707 C C . GLY A 1 89 ? -7.739 -9.123 -9.034 1.00 97.25 89 GLY A C 1
ATOM 708 O O . GLY A 1 89 ? -8.300 -9.076 -10.123 1.00 97.25 89 GLY A O 1
ATOM 709 N N . LEU A 1 90 ? -8.019 -10.059 -8.123 1.00 97.81 90 LEU A N 1
ATOM 710 C CA . LEU A 1 90 ? -9.041 -11.090 -8.284 1.00 97.81 90 LEU A CA 1
ATOM 711 C C . LEU A 1 90 ? -10.449 -10.569 -7.955 1.00 97.81 90 LEU A C 1
ATOM 713 O O . LEU A 1 90 ? -11.418 -11.030 -8.552 1.00 97.81 90 LEU A O 1
ATOM 717 N N . ALA A 1 91 ? -10.561 -9.598 -7.044 1.00 98.31 91 ALA A N 1
ATOM 718 C CA . ALA A 1 91 ? -11.835 -9.068 -6.560 1.00 98.31 91 ALA A CA 1
ATOM 719 C C . ALA A 1 91 ? -12.818 -8.610 -7.666 1.00 98.31 91 ALA A C 1
ATOM 721 O O . ALA A 1 91 ? -13.994 -8.944 -7.555 1.00 98.31 91 ALA A O 1
ATOM 722 N N . PRO A 1 92 ? -12.401 -7.939 -8.763 1.00 98.00 92 PRO A N 1
ATOM 723 C CA . PRO A 1 92 ? -13.324 -7.515 -9.825 1.00 98.00 92 PRO A CA 1
ATOM 724 C C . PRO A 1 92 ? -13.987 -8.653 -10.618 1.00 98.00 92 PRO A C 1
ATOM 726 O O . PRO A 1 92 ? -14.907 -8.390 -11.388 1.00 98.00 92 PRO A O 1
ATOM 729 N N . TYR A 1 93 ? -13.514 -9.894 -10.476 1.00 97.94 93 TYR A N 1
ATOM 730 C CA . TYR A 1 93 ? -14.066 -11.068 -11.164 1.00 97.94 93 TYR A CA 1
ATOM 731 C C . TYR A 1 93 ? -15.130 -11.808 -10.336 1.00 97.94 93 TYR A C 1
ATOM 733 O O . TYR A 1 93 ? -15.679 -12.811 -10.796 1.00 97.94 93 TYR A O 1
ATOM 741 N N . GLY A 1 94 ? -15.390 -11.360 -9.106 1.00 98.25 94 GLY A N 1
ATOM 742 C CA . GLY A 1 94 ? -16.320 -12.000 -8.181 1.00 98.25 94 GLY A CA 1
ATOM 743 C C . GLY A 1 94 ? -17.587 -11.200 -7.922 1.00 98.25 94 GLY A C 1
ATOM 744 O O . GLY A 1 94 ? -17.618 -9.983 -8.086 1.00 98.25 94 GLY A O 1
ATOM 745 N N . ASP A 1 95 ? -18.601 -11.896 -7.416 1.00 98.56 95 ASP A N 1
ATOM 746 C CA . ASP A 1 95 ? -19.788 -11.298 -6.818 1.00 98.56 95 ASP A CA 1
ATOM 747 C C . ASP A 1 95 ? -19.596 -11.181 -5.290 1.00 98.56 95 ASP A C 1
ATOM 749 O O . ASP A 1 95 ? -19.223 -12.167 -4.641 1.00 98.56 95 ASP A O 1
ATOM 753 N N . PRO A 1 96 ? -19.880 -10.024 -4.659 1.00 98.25 96 PRO A N 1
ATOM 754 C CA . PRO A 1 96 ? -19.633 -9.781 -3.232 1.00 98.25 96 PRO A CA 1
ATOM 755 C C . PRO A 1 96 ? -20.681 -10.448 -2.313 1.00 98.25 96 PRO A C 1
ATOM 757 O O . PRO A 1 96 ? -21.266 -9.826 -1.430 1.00 98.25 96 PRO A O 1
ATOM 760 N N . LYS A 1 97 ? -20.956 -11.738 -2.514 1.00 97.88 97 LYS A N 1
ATOM 761 C CA . LYS A 1 97 ? -22.037 -12.474 -1.835 1.00 97.88 97 LYS A CA 1
ATOM 762 C C . LYS A 1 97 ? -21.740 -12.868 -0.384 1.00 97.88 97 LYS A C 1
ATOM 764 O O . LYS A 1 97 ? -22.632 -13.361 0.300 1.00 97.88 97 LYS A O 1
ATOM 769 N N . TYR A 1 98 ? -20.498 -12.711 0.076 1.00 98.69 98 TYR A N 1
ATOM 770 C CA . TYR A 1 98 ? -20.069 -13.075 1.429 1.00 98.69 98 TYR A CA 1
ATOM 771 C C . TYR A 1 98 ? -19.914 -11.868 2.363 1.00 98.69 98 TYR A C 1
ATOM 773 O O . TYR A 1 98 ? -19.489 -12.063 3.496 1.00 98.69 98 TYR A O 1
ATOM 781 N N . VAL A 1 99 ? -20.245 -10.644 1.930 1.00 98.81 99 VAL A N 1
ATOM 782 C CA . VAL A 1 99 ? -20.079 -9.423 2.747 1.00 98.81 99 VAL A CA 1
ATOM 783 C C . VAL A 1 99 ? -20.776 -9.559 4.102 1.00 98.81 99 VAL A C 1
ATOM 785 O O . VAL A 1 99 ? -20.116 -9.441 5.133 1.00 98.81 99 VAL A O 1
ATOM 788 N N . ASP A 1 100 ? -22.062 -9.919 4.106 1.00 98.56 100 ASP A N 1
ATOM 789 C CA . ASP A 1 100 ? -22.833 -10.098 5.343 1.00 98.56 100 ASP A CA 1
ATOM 790 C C . ASP A 1 100 ? -22.232 -11.201 6.225 1.00 98.56 100 ASP A C 1
ATOM 792 O O . ASP A 1 100 ? -22.034 -11.013 7.419 1.00 98.56 100 ASP A O 1
ATOM 796 N N . ILE A 1 101 ? -21.819 -12.327 5.628 1.00 98.62 101 ILE A N 1
ATOM 797 C CA . ILE A 1 101 ? -21.178 -13.430 6.363 1.00 98.62 101 ILE A CA 1
ATOM 798 C C . ILE A 1 101 ? -19.888 -12.958 7.049 1.00 98.62 101 ILE A C 1
ATOM 800 O O . ILE A 1 101 ? -19.627 -13.341 8.192 1.00 98.62 101 ILE A O 1
ATOM 804 N N . ILE A 1 102 ? -19.085 -12.130 6.377 1.00 98.81 102 ILE A N 1
ATOM 805 C CA . ILE A 1 102 ? -17.841 -11.577 6.922 1.00 98.81 102 ILE A CA 1
ATOM 806 C C . ILE A 1 102 ? -18.140 -10.617 8.081 1.00 98.81 102 ILE A C 1
ATOM 808 O O . ILE A 1 102 ? -17.514 -10.745 9.136 1.00 98.81 102 ILE A O 1
ATOM 812 N N . LEU A 1 103 ? -19.094 -9.699 7.914 1.00 98.56 103 LEU A N 1
ATOM 813 C CA . LEU A 1 103 ? -19.472 -8.716 8.939 1.00 98.56 103 LEU A CA 1
ATOM 814 C C . LEU A 1 103 ? -20.148 -9.361 10.159 1.00 98.56 103 LEU A C 1
ATOM 816 O O . LEU A 1 103 ? -19.917 -8.943 11.293 1.00 98.56 103 LEU A O 1
ATOM 820 N N . ASP A 1 104 ? -20.934 -10.414 9.947 1.00 98.31 104 ASP A N 1
ATOM 821 C CA . ASP A 1 104 ? -21.653 -11.101 11.021 1.00 98.31 104 ASP A CA 1
ATOM 822 C C . ASP A 1 104 ? -20.743 -12.026 11.843 1.00 98.31 104 ASP A C 1
ATOM 824 O O . ASP A 1 104 ? -21.014 -12.275 13.020 1.00 98.31 104 ASP A O 1
ATOM 828 N N . ASN A 1 105 ? -19.665 -12.555 11.246 1.00 98.62 105 ASN A N 1
ATOM 829 C CA . ASN A 1 105 ? -18.873 -13.626 11.865 1.00 98.62 105 ASN A CA 1
ATOM 830 C C . ASN A 1 105 ? -17.406 -13.283 12.110 1.00 98.62 105 ASN A C 1
ATOM 832 O O . ASN A 1 105 ? -16.867 -13.724 13.127 1.00 98.62 105 ASN A O 1
ATOM 836 N N . LEU A 1 106 ? -16.746 -12.560 11.199 1.00 98.69 106 LEU A N 1
ATOM 837 C CA . LEU A 1 106 ? -15.287 -12.398 11.202 1.00 98.69 106 LEU A CA 1
ATOM 838 C C . LEU A 1 106 ? -14.820 -11.059 11.761 1.00 98.69 106 LEU A C 1
ATOM 840 O O . LEU A 1 106 ? -13.793 -11.016 12.438 1.00 98.69 106 LEU A O 1
ATOM 844 N N . ILE A 1 107 ? -15.538 -9.976 11.472 1.00 98.75 107 ILE A N 1
ATOM 845 C CA . ILE A 1 107 ? -15.150 -8.625 11.876 1.00 98.75 107 ILE A CA 1
ATOM 846 C C . ILE A 1 107 ? -16.369 -7.811 12.287 1.00 98.75 107 ILE A C 1
ATOM 848 O O . ILE A 1 107 ? -17.288 -7.595 11.510 1.00 98.75 107 ILE A O 1
ATOM 852 N N . GLN A 1 108 ? -16.331 -7.285 13.506 1.00 98.31 108 GLN A N 1
ATOM 8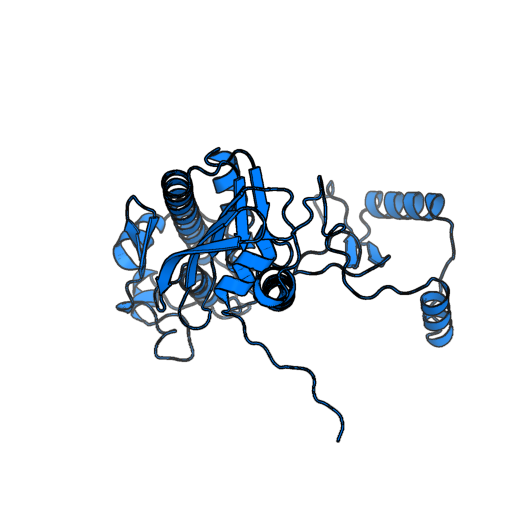53 C CA . GLN A 1 108 ? -17.300 -6.305 13.966 1.00 98.31 108 GLN A CA 1
ATOM 854 C C . GLN A 1 108 ? -16.751 -4.904 13.715 1.00 98.31 108 GLN A C 1
ATOM 856 O O . GLN A 1 108 ? -15.830 -4.485 14.413 1.00 98.31 108 GLN A O 1
ATOM 861 N N . VAL A 1 109 ? -17.338 -4.180 12.762 1.00 98.44 109 VAL A N 1
ATOM 862 C CA . VAL A 1 109 ? -17.000 -2.782 12.452 1.00 98.44 109 VAL A CA 1
ATOM 863 C C . VAL A 1 109 ? -18.044 -1.857 13.076 1.00 98.44 109 VAL A C 1
ATOM 865 O O . VAL A 1 109 ? -19.246 -2.042 12.879 1.00 98.44 109 VAL A O 1
ATOM 868 N N . ARG A 1 110 ? -17.601 -0.868 13.851 1.00 98.00 110 ARG A N 1
ATOM 869 C CA . ARG A 1 110 ? -18.453 0.146 14.484 1.00 98.00 110 ARG A CA 1
ATOM 870 C C . ARG A 1 110 ? -18.677 1.340 13.551 1.00 98.00 110 ARG A C 1
ATOM 872 O O . ARG A 1 110 ? -18.079 1.437 12.478 1.00 98.00 110 ARG A O 1
ATOM 879 N N . ASP A 1 111 ? -19.568 2.244 13.946 1.00 96.88 111 ASP A N 1
ATOM 880 C CA . ASP A 1 111 ? -19.911 3.429 13.145 1.00 96.88 111 ASP A CA 1
ATOM 881 C C . ASP A 1 111 ? -18.736 4.409 13.019 1.00 96.88 111 ASP A C 1
ATOM 883 O O . ASP A 1 111 ? -18.585 5.057 11.986 1.00 96.88 111 ASP A O 1
ATOM 887 N N . ASP A 1 112 ? -17.877 4.472 14.039 1.00 96.25 112 ASP A N 1
ATOM 888 C CA . ASP A 1 112 ? -16.638 5.258 14.043 1.00 96.25 112 ASP A CA 1
ATOM 889 C C . ASP A 1 112 ? -15.485 4.576 13.279 1.00 96.25 112 ASP A C 1
ATOM 891 O O . ASP A 1 112 ? -14.372 5.095 13.232 1.00 96.25 112 ASP A O 1
ATOM 895 N N . GLY A 1 113 ? -15.727 3.413 12.672 1.00 97.44 113 GLY A N 1
ATOM 896 C CA . GLY A 1 113 ? -14.710 2.648 11.959 1.00 97.44 113 GLY A CA 1
ATOM 897 C C . GLY A 1 113 ? -13.781 1.838 12.859 1.00 97.44 113 GLY A C 1
ATOM 898 O O . GLY A 1 113 ? -13.005 1.045 12.329 1.00 97.44 113 GLY A O 1
ATOM 899 N N . SER A 1 114 ? -13.879 1.953 14.190 1.00 97.88 114 SER A N 1
ATOM 900 C CA . SER A 1 114 ? -13.199 1.016 15.084 1.00 97.88 114 SER A CA 1
ATOM 901 C C . SER A 1 114 ? -13.711 -0.397 14.823 1.00 97.88 114 SER A C 1
ATOM 903 O O . SER A 1 114 ? -14.890 -0.615 14.517 1.00 97.88 114 SER A O 1
ATOM 905 N N . TYR A 1 115 ? -12.823 -1.381 14.904 1.00 98.62 115 TYR A N 1
ATOM 906 C CA . TYR A 1 115 ? -13.180 -2.743 14.549 1.00 98.62 115 TYR A CA 1
ATOM 907 C C . TYR A 1 115 ? -12.525 -3.775 15.456 1.00 98.62 115 TYR A C 1
ATOM 909 O O . TYR A 1 115 ? -11.506 -3.533 16.104 1.00 98.62 115 TYR A O 1
ATOM 917 N N . ARG A 1 116 ? -13.134 -4.960 15.496 1.00 98.50 116 ARG A N 1
ATOM 918 C CA . ARG A 1 116 ? -12.615 -6.099 16.246 1.00 98.50 116 ARG A CA 1
ATOM 919 C C . ARG A 1 116 ? -12.802 -7.386 15.462 1.00 98.50 116 ARG A C 1
ATOM 921 O O . ARG A 1 116 ? -13.913 -7.700 15.040 1.00 98.50 116 ARG A O 1
ATOM 928 N N . LEU A 1 117 ? -11.715 -8.132 15.284 1.00 98.69 117 LEU A N 1
ATOM 929 C CA . LEU A 1 117 ? -11.766 -9.453 14.660 1.00 98.69 117 LEU A CA 1
ATOM 930 C C . LEU A 1 117 ? -12.270 -10.500 15.652 1.00 98.69 117 LEU A C 1
ATOM 932 O O . LEU A 1 117 ? -11.867 -10.512 16.820 1.00 98.69 117 LEU A O 1
ATOM 936 N N . ASN A 1 118 ? -13.105 -11.411 15.165 1.00 98.38 118 ASN A N 1
ATOM 937 C CA . ASN A 1 118 ? -13.503 -12.599 15.898 1.00 98.38 118 ASN A CA 1
ATOM 938 C C . ASN A 1 118 ? -12.429 -13.682 15.759 1.00 98.38 118 ASN A C 1
ATOM 940 O O . ASN A 1 118 ? -12.390 -14.436 14.785 1.00 98.38 118 ASN A O 1
ATOM 944 N N . MET A 1 119 ? -11.550 -13.745 16.757 1.00 98.19 119 MET A N 1
ATOM 945 C CA . MET A 1 119 ? -10.360 -14.598 16.738 1.00 98.19 119 MET A CA 1
ATOM 946 C C . MET A 1 119 ? -10.660 -16.098 16.687 1.00 98.19 119 MET A C 1
ATOM 948 O O . MET A 1 119 ? -9.781 -16.865 16.311 1.00 98.19 119 MET A O 1
ATOM 952 N N . ASP A 1 120 ? -11.897 -16.517 16.955 1.00 97.88 120 ASP A N 1
ATOM 953 C CA . ASP A 1 120 ? -12.332 -17.909 16.825 1.00 97.88 120 ASP A CA 1
ATOM 954 C C . ASP A 1 120 ? -12.152 -18.477 15.406 1.00 97.88 120 ASP A C 1
ATOM 956 O O . ASP A 1 120 ? -12.043 -19.692 15.247 1.00 97.88 120 ASP A O 1
ATOM 960 N N . TYR A 1 121 ? -12.116 -17.627 14.377 1.00 98.25 121 TYR A N 1
ATOM 961 C CA . TYR A 1 121 ? -11.968 -18.027 12.971 1.00 98.25 121 TYR A CA 1
ATOM 962 C C . TYR A 1 121 ? -10.532 -17.900 12.441 1.00 98.25 121 TYR A C 1
ATOM 964 O O . TYR A 1 121 ? -10.240 -18.294 11.309 1.00 98.25 121 TYR A O 1
ATOM 972 N N . PHE A 1 122 ? -9.615 -17.367 13.244 1.00 98.12 122 PHE A N 1
ATOM 973 C CA . PHE A 1 122 ? -8.250 -17.083 12.821 1.00 98.12 122 PHE A CA 1
ATOM 974 C C . PHE A 1 122 ? -7.242 -17.924 13.598 1.00 98.12 122 PHE A C 1
ATOM 976 O O . PHE A 1 122 ? -7.466 -18.309 14.741 1.00 98.12 122 PHE A O 1
ATOM 983 N N . ALA A 1 123 ? -6.118 -18.218 12.951 1.00 96.94 123 ALA A N 1
ATOM 984 C CA . ALA A 1 123 ? -5.036 -19.010 13.529 1.00 96.94 123 ALA A CA 1
ATOM 985 C C . ALA A 1 123 ? -3.714 -18.235 13.622 1.00 96.94 123 ALA A C 1
ATOM 987 O O . ALA A 1 123 ? -2.818 -18.668 14.338 1.00 96.94 123 ALA A O 1
ATOM 988 N N . PHE A 1 124 ? -3.595 -17.066 12.976 1.00 95.81 124 PHE A N 1
ATOM 989 C CA . PHE A 1 124 ? -2.332 -16.317 12.886 1.00 95.81 124 PHE A CA 1
ATOM 990 C C . PHE A 1 124 ? -1.769 -15.858 14.239 1.00 95.81 124 PHE A C 1
ATOM 992 O O . PHE A 1 124 ? -0.586 -15.554 14.340 1.00 95.81 124 PHE A O 1
ATOM 999 N N . ALA A 1 125 ? -2.602 -15.797 15.281 1.00 93.06 125 ALA A N 1
ATOM 1000 C CA . ALA A 1 125 ? -2.164 -15.423 16.622 1.00 93.06 125 ALA A CA 1
ATOM 1001 C C . ALA A 1 125 ? -1.580 -16.599 17.423 1.00 93.06 125 ALA A C 1
ATOM 1003 O O . ALA A 1 125 ? -0.916 -16.380 18.432 1.00 93.06 125 ALA A O 1
ATOM 1004 N N . THR A 1 126 ? -1.837 -17.841 17.005 1.00 92.44 126 THR A N 1
ATOM 1005 C CA . THR A 1 126 ? -1.488 -19.048 17.775 1.00 92.44 126 THR A CA 1
ATOM 1006 C C . THR A 1 126 ? -0.748 -20.105 16.961 1.00 92.44 126 THR A C 1
ATOM 1008 O O . THR A 1 126 ? -0.196 -21.040 17.535 1.00 92.44 126 THR A O 1
ATOM 1011 N N . GLU A 1 127 ? -0.727 -19.987 15.635 1.00 93.38 127 GLU A N 1
ATOM 1012 C CA . GLU A 1 127 ? -0.184 -20.978 14.713 1.00 93.38 127 GLU A CA 1
ATOM 1013 C C . GLU A 1 127 ? 0.533 -20.317 13.525 1.00 93.38 127 GLU A C 1
ATOM 1015 O O . GLU A 1 127 ? 0.324 -19.150 13.205 1.00 93.38 127 GLU A O 1
ATOM 1020 N N . LEU A 1 128 ? 1.342 -21.095 12.799 1.00 90.62 128 LEU A N 1
ATOM 1021 C CA . LEU A 1 128 ? 2.047 -20.653 11.585 1.00 90.62 128 LEU A CA 1
ATOM 1022 C C . LEU A 1 128 ? 1.157 -20.718 10.323 1.00 90.62 128 LEU A C 1
ATOM 1024 O O . LEU A 1 128 ? 1.591 -21.172 9.264 1.00 90.62 128 LEU A O 1
ATOM 1028 N N . ARG A 1 129 ? -0.111 -20.312 10.440 1.00 93.56 129 ARG A N 1
ATOM 1029 C CA . ARG A 1 129 ? -1.094 -20.233 9.342 1.00 93.56 129 ARG A CA 1
ATOM 1030 C C . ARG A 1 129 ? -2.141 -19.158 9.635 1.00 93.56 129 ARG A C 1
ATOM 1032 O O . ARG A 1 129 ? -2.327 -18.787 10.786 1.00 93.56 129 ARG A O 1
ATOM 1039 N N . MET A 1 130 ? -2.863 -18.692 8.613 1.00 96.62 130 MET A N 1
ATOM 1040 C CA . MET A 1 130 ? -3.798 -17.572 8.794 1.00 96.62 130 MET A CA 1
ATOM 1041 C C . MET A 1 130 ? -5.178 -17.980 9.324 1.00 96.62 130 MET A C 1
ATOM 1043 O O . MET A 1 130 ? -5.724 -17.307 10.198 1.00 96.62 130 MET A O 1
ATOM 1047 N N . THR A 1 131 ? -5.748 -19.066 8.801 1.00 97.69 131 THR A N 1
ATOM 1048 C CA . THR A 1 131 ? -7.144 -19.472 9.043 1.00 97.69 131 THR A CA 1
ATOM 1049 C C . THR A 1 131 ? -7.245 -20.866 9.657 1.00 97.69 131 THR A C 1
ATOM 1051 O O . THR A 1 131 ? -6.299 -21.656 9.584 1.00 97.69 131 THR A O 1
ATOM 1054 N N . ASN A 1 132 ? -8.397 -21.169 10.265 1.00 97.38 132 ASN A N 1
ATOM 1055 C CA . ASN A 1 132 ? -8.687 -22.456 10.900 1.00 97.38 132 ASN A CA 1
ATOM 1056 C C . ASN A 1 132 ? -9.892 -23.195 10.288 1.00 97.38 132 ASN A C 1
ATOM 1058 O O . ASN A 1 132 ? -10.467 -22.751 9.295 1.00 97.38 132 ASN A O 1
ATOM 1062 N N . ASP A 1 133 ? -10.261 -24.338 10.870 1.00 97.38 133 ASP A N 1
ATOM 1063 C CA . ASP A 1 133 ? -11.347 -25.180 10.352 1.00 97.38 133 ASP A CA 1
ATOM 1064 C C . ASP A 1 133 ? -12.707 -24.477 10.429 1.00 97.38 133 ASP A C 1
ATOM 1066 O O . ASP A 1 133 ? -13.515 -24.626 9.520 1.00 97.38 133 ASP A O 1
ATOM 1070 N N . ARG A 1 134 ? -12.933 -23.607 11.427 1.00 98.06 134 ARG A N 1
ATOM 1071 C CA . ARG A 1 134 ? -14.163 -22.801 11.489 1.00 98.06 134 ARG A CA 1
ATOM 1072 C C . ARG A 1 134 ? -14.259 -21.836 10.313 1.00 98.06 134 ARG A C 1
ATOM 1074 O O . ARG A 1 134 ? -15.348 -21.619 9.794 1.00 98.06 134 ARG A O 1
ATOM 1081 N N . PHE A 1 135 ? -13.134 -21.267 9.876 1.00 98.50 135 PHE A N 1
ATOM 1082 C CA . PHE A 1 135 ? -13.088 -20.432 8.672 1.00 98.50 135 PHE A CA 1
ATOM 1083 C C . PHE A 1 135 ? -13.421 -21.256 7.423 1.00 98.50 135 PHE A C 1
ATOM 1085 O O . PHE A 1 135 ? -14.176 -20.808 6.564 1.00 98.50 135 PHE A O 1
ATOM 1092 N N . ALA A 1 136 ? -12.886 -22.477 7.328 1.00 98.06 136 ALA A N 1
ATOM 1093 C CA . ALA A 1 136 ? -13.193 -23.388 6.229 1.00 98.06 136 ALA A CA 1
ATOM 1094 C C . ALA A 1 136 ? -14.685 -23.755 6.188 1.00 98.06 136 ALA A C 1
ATOM 1096 O O . ALA A 1 136 ? -15.318 -23.654 5.134 1.00 98.06 136 ALA A O 1
ATOM 1097 N N . ASP A 1 137 ? -15.257 -24.108 7.338 1.00 98.06 137 ASP A N 1
ATOM 1098 C CA . ASP A 1 137 ? -16.674 -24.436 7.483 1.00 98.06 137 ASP A CA 1
ATOM 1099 C C . ASP A 1 137 ? -17.564 -23.243 7.109 1.00 98.06 137 ASP A C 1
ATOM 1101 O O . ASP A 1 137 ? -18.528 -23.408 6.359 1.00 98.06 137 ASP A O 1
ATOM 1105 N N . LEU A 1 138 ? -17.198 -22.029 7.546 1.00 98.19 138 LEU A N 1
ATOM 1106 C CA . LEU A 1 138 ? -17.936 -20.795 7.258 1.00 98.19 138 LEU A CA 1
ATOM 1107 C C . LEU A 1 138 ? -18.074 -20.527 5.752 1.00 98.19 138 LEU A C 1
ATOM 1109 O O . LEU A 1 138 ? -19.113 -20.053 5.296 1.00 98.19 138 LEU A O 1
ATOM 1113 N N . PHE A 1 139 ? -17.048 -20.867 4.969 1.00 98.06 139 PHE A N 1
ATOM 1114 C CA . PHE A 1 139 ? -17.038 -20.672 3.516 1.00 98.06 139 PHE A CA 1
ATOM 1115 C C . PHE A 1 139 ? -17.236 -21.967 2.724 1.00 98.06 139 PHE A C 1
ATOM 1117 O O . PHE A 1 139 ? -16.924 -22.010 1.529 1.00 98.06 139 PHE A O 1
ATOM 1124 N N . GLY A 1 140 ? -17.747 -23.023 3.362 1.00 95.12 140 GLY A N 1
ATOM 1125 C CA . GLY A 1 140 ? -18.193 -24.247 2.696 1.00 95.12 140 GLY A CA 1
ATOM 1126 C C . GLY A 1 140 ? -17.080 -25.113 2.099 1.00 95.12 140 GLY A C 1
ATOM 1127 O O . GLY A 1 140 ? -17.312 -25.791 1.099 1.00 95.12 140 GLY A O 1
ATOM 1128 N N . GLY A 1 141 ? -15.870 -25.086 2.662 1.00 96.00 141 GLY A N 1
ATOM 1129 C CA . GLY A 1 141 ? -14.779 -25.962 2.228 1.00 96.00 141 GLY A CA 1
ATOM 1130 C C . GLY A 1 141 ? -13.385 -25.472 2.623 1.00 96.00 141 GLY A C 1
ATOM 1131 O O . GLY A 1 141 ? -13.230 -24.349 3.096 1.00 96.00 141 GLY A O 1
ATOM 1132 N N . PRO A 1 142 ? -12.336 -26.278 2.395 1.00 97.31 142 PRO A N 1
ATOM 1133 C CA . PRO A 1 142 ? -10.971 -25.911 2.761 1.00 97.31 142 PRO A CA 1
ATOM 1134 C C . PRO A 1 142 ? -10.444 -24.721 1.943 1.00 97.31 142 PRO A C 1
ATOM 1136 O O . PRO A 1 142 ? -11.033 -24.316 0.933 1.00 97.31 142 PRO A O 1
ATOM 1139 N N . ALA A 1 143 ? -9.294 -24.198 2.373 1.00 97.44 143 ALA A N 1
ATOM 1140 C CA . ALA A 1 143 ? -8.511 -23.250 1.591 1.00 97.44 143 ALA A CA 1
ATOM 1141 C C . ALA A 1 143 ? -8.133 -23.848 0.225 1.00 97.44 143 ALA A C 1
ATOM 1143 O O . ALA A 1 143 ? -7.848 -25.048 0.108 1.00 97.44 143 ALA A O 1
ATOM 1144 N N . ARG A 1 144 ? -8.089 -23.000 -0.806 1.00 97.69 144 ARG A N 1
ATOM 1145 C CA . ARG A 1 144 ? -7.616 -23.379 -2.139 1.00 97.69 144 ARG A CA 1
ATOM 1146 C C . ARG A 1 144 ? -6.146 -23.804 -2.061 1.00 97.69 144 ARG A C 1
ATOM 1148 O O . ARG A 1 144 ? -5.326 -23.151 -1.415 1.00 97.69 144 ARG A O 1
ATOM 1155 N N . LYS A 1 145 ? -5.787 -24.888 -2.755 1.00 97.19 145 LYS A N 1
ATOM 1156 C CA . LYS A 1 145 ? -4.383 -25.304 -2.873 1.00 97.19 145 LYS A CA 1
ATOM 1157 C C . LYS A 1 145 ? -3.617 -24.300 -3.750 1.00 97.19 145 LYS A C 1
ATOM 1159 O O . LYS A 1 145 ? -4.123 -23.926 -4.806 1.00 97.19 145 LYS A O 1
ATOM 1164 N N . PRO A 1 146 ? -2.398 -23.882 -3.370 1.00 96.31 146 PRO A N 1
ATOM 1165 C CA . PRO A 1 146 ? -1.584 -23.017 -4.218 1.00 96.31 146 PRO A CA 1
ATOM 1166 C C . PRO A 1 146 ? -1.422 -23.587 -5.631 1.00 96.31 146 PRO A C 1
ATOM 1168 O O . PRO A 1 146 ? -1.347 -24.803 -5.805 1.00 96.31 146 PRO A O 1
ATOM 1171 N N . GLU A 1 147 ? -1.386 -22.699 -6.625 1.00 93.62 147 GLU A N 1
ATOM 1172 C CA . GLU A 1 147 ? -1.286 -23.032 -8.057 1.00 93.62 147 GLU A CA 1
ATOM 1173 C C . GLU A 1 147 ? -2.404 -23.935 -8.625 1.00 93.62 147 GLU A C 1
ATOM 1175 O O . GLU A 1 147 ? -2.341 -24.325 -9.790 1.00 93.62 147 GLU A O 1
ATOM 1180 N N . SER A 1 148 ? -3.459 -24.249 -7.861 1.00 96.81 148 SER A N 1
ATOM 1181 C CA . SER A 1 148 ? -4.654 -24.887 -8.423 1.00 96.81 148 SER A CA 1
ATOM 1182 C C . SER A 1 148 ? -5.539 -23.873 -9.143 1.00 96.81 148 SER A C 1
ATOM 1184 O O . SER A 1 148 ? -5.422 -22.660 -8.924 1.00 96.81 148 SER A O 1
ATOM 1186 N N . GLU A 1 149 ? -6.470 -24.383 -9.952 1.00 96.56 149 GLU A N 1
ATOM 1187 C CA . GLU A 1 149 ? -7.505 -23.586 -10.613 1.00 96.56 149 GLU A CA 1
ATOM 1188 C C . GLU A 1 149 ? -8.211 -22.661 -9.609 1.00 96.56 149 GLU A C 1
ATOM 1190 O O . GLU A 1 149 ? -8.492 -23.054 -8.471 1.00 96.56 149 GLU A O 1
ATOM 1195 N N . ILE A 1 150 ? -8.419 -21.409 -10.019 1.00 97.44 150 ILE A N 1
ATOM 1196 C CA . ILE A 1 150 ? -9.169 -20.410 -9.259 1.00 97.44 150 ILE A CA 1
ATOM 1197 C C . ILE A 1 150 ? -10.627 -20.536 -9.684 1.00 97.44 150 ILE A C 1
ATOM 1199 O O . ILE A 1 150 ? -10.926 -20.434 -10.872 1.00 97.44 150 ILE A O 1
ATOM 1203 N N . THR A 1 151 ? -11.527 -20.752 -8.727 1.00 97.56 151 THR A N 1
ATOM 1204 C CA . THR A 1 151 ? -12.956 -20.903 -9.014 1.00 97.56 151 THR A CA 1
ATOM 1205 C C . THR A 1 151 ? -13.719 -19.620 -8.696 1.00 97.56 151 THR A C 1
ATOM 1207 O O . THR A 1 151 ? -13.197 -18.711 -8.045 1.00 97.56 151 THR A O 1
ATOM 1210 N N . GLN A 1 152 ? -14.996 -19.570 -9.090 1.00 98.12 152 GLN A N 1
ATOM 1211 C CA . GLN A 1 152 ? -15.887 -18.461 -8.737 1.00 98.12 152 GLN A CA 1
ATOM 1212 C C . GLN A 1 152 ? -15.957 -18.237 -7.218 1.00 98.12 152 GLN A C 1
ATOM 1214 O O . GLN A 1 152 ? -16.083 -17.108 -6.768 1.00 98.12 152 GLN A O 1
ATOM 1219 N N . ARG A 1 153 ? -15.800 -19.291 -6.402 1.00 97.94 153 ARG A N 1
ATOM 1220 C CA . ARG A 1 153 ? -15.775 -19.163 -4.939 1.00 97.94 153 ARG A CA 1
ATOM 1221 C C . ARG A 1 153 ? -14.655 -18.234 -4.477 1.00 97.94 153 ARG A C 1
ATOM 1223 O O . ARG A 1 153 ? -14.907 -17.357 -3.660 1.00 97.94 153 ARG A O 1
ATOM 1230 N N . GLU A 1 154 ? -13.435 -18.413 -4.978 1.00 98.44 154 GLU A N 1
ATOM 1231 C CA . GLU A 1 154 ? -12.298 -17.573 -4.587 1.00 98.44 154 GLU A CA 1
ATOM 1232 C C . GLU A 1 154 ? -12.440 -16.139 -5.104 1.00 98.44 154 GLU A C 1
ATOM 1234 O O . GLU A 1 154 ? -12.060 -15.206 -4.399 1.00 98.44 154 GLU A O 1
ATOM 1239 N N . MET A 1 155 ? -13.032 -15.963 -6.289 1.00 98.69 155 MET A N 1
ATOM 1240 C CA . MET A 1 155 ? -13.367 -14.643 -6.831 1.00 98.69 155 MET A CA 1
ATOM 1241 C C . MET A 1 155 ? -14.383 -13.918 -5.944 1.00 98.69 155 MET A C 1
ATOM 1243 O O . MET A 1 155 ? -14.145 -12.787 -5.532 1.00 98.69 155 MET A O 1
ATOM 1247 N N . ASP A 1 156 ? -15.474 -14.587 -5.573 1.00 98.81 156 ASP A N 1
ATOM 1248 C CA . ASP A 1 156 ? -16.533 -14.026 -4.730 1.00 98.81 156 ASP A CA 1
ATOM 1249 C C . ASP A 1 156 ? -16.033 -13.701 -3.313 1.00 98.81 156 ASP A C 1
ATOM 1251 O O . ASP A 1 156 ? -16.419 -12.692 -2.717 1.00 98.81 156 ASP A O 1
ATOM 1255 N N . LEU A 1 157 ? -15.142 -14.534 -2.759 1.00 98.81 157 LEU A N 1
ATOM 1256 C CA . LEU A 1 157 ? -14.468 -14.268 -1.483 1.00 98.81 157 LEU A CA 1
ATOM 1257 C C . LEU A 1 157 ? -13.585 -13.018 -1.571 1.00 98.81 157 LEU A C 1
ATOM 1259 O O . LEU A 1 157 ? -13.646 -12.174 -0.676 1.00 98.81 157 LEU A O 1
ATOM 1263 N N . ALA A 1 158 ? -12.803 -12.886 -2.648 1.00 98.81 158 ALA A N 1
ATOM 1264 C CA . ALA A 1 158 ? -1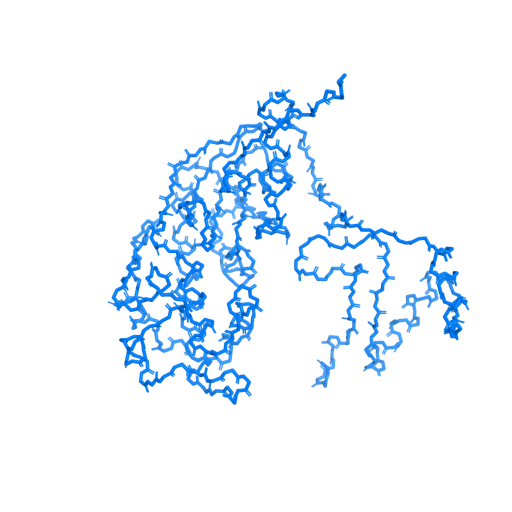1.969 -11.715 -2.900 1.00 98.81 158 ALA A CA 1
ATOM 1265 C C . ALA A 1 158 ? -12.814 -10.440 -3.036 1.00 98.81 158 ALA A C 1
ATOM 1267 O O . ALA A 1 158 ? -12.519 -9.445 -2.378 1.00 98.81 158 ALA A O 1
ATOM 1268 N N . ALA A 1 159 ? -13.897 -10.489 -3.818 1.00 98.88 159 ALA A N 1
ATOM 1269 C CA . ALA A 1 159 ? -14.840 -9.383 -3.974 1.00 98.88 159 ALA A CA 1
ATOM 1270 C C . ALA A 1 159 ? -15.444 -8.961 -2.627 1.00 98.88 159 ALA A C 1
ATOM 1272 O O . ALA A 1 159 ? -15.480 -7.781 -2.288 1.00 98.88 159 ALA A O 1
ATOM 1273 N N . SER A 1 160 ? -15.867 -9.933 -1.819 1.00 98.88 160 SER A N 1
ATOM 1274 C CA . SER A 1 160 ? -16.554 -9.665 -0.554 1.00 98.88 160 SER A CA 1
ATOM 1275 C C . SER A 1 160 ? -15.641 -9.038 0.503 1.00 98.88 160 SER A C 1
ATOM 1277 O O . SER A 1 160 ? -16.019 -8.048 1.124 1.00 98.88 160 SER A O 1
ATOM 1279 N N . VAL A 1 161 ? -14.428 -9.572 0.710 1.00 98.81 161 VAL A N 1
ATOM 1280 C CA . VAL A 1 161 ? -13.487 -8.981 1.684 1.00 98.81 161 VAL A CA 1
ATOM 1281 C C . VAL A 1 161 ? -13.002 -7.603 1.234 1.00 98.81 161 VAL A C 1
ATOM 1283 O O . VAL A 1 161 ? -12.751 -6.737 2.070 1.00 98.81 161 VAL A O 1
ATOM 1286 N N . GLN A 1 162 ? -12.907 -7.378 -0.078 1.00 98.88 162 GLN A N 1
ATOM 1287 C CA . GLN A 1 162 ? -12.528 -6.092 -0.644 1.00 98.88 162 GLN A CA 1
ATOM 1288 C C . GLN A 1 162 ? -13.566 -5.004 -0.312 1.00 98.88 162 GLN A C 1
ATOM 1290 O O . GLN A 1 162 ? -13.172 -3.947 0.174 1.00 98.88 162 GLN A O 1
ATOM 1295 N N . ILE A 1 163 ? -14.870 -5.290 -0.437 1.00 98.81 163 ILE A N 1
ATOM 1296 C CA . ILE A 1 163 ? -15.942 -4.371 -0.001 1.00 98.81 163 ILE A CA 1
ATOM 1297 C C . ILE A 1 163 ? -15.865 -4.087 1.506 1.00 98.81 163 ILE A C 1
ATOM 1299 O O . ILE A 1 163 ? -15.932 -2.934 1.926 1.00 98.81 163 ILE A O 1
ATOM 1303 N N . VAL A 1 164 ? -15.666 -5.117 2.337 1.00 98.81 164 VAL A N 1
ATOM 1304 C CA . VAL A 1 164 ? -15.558 -4.933 3.798 1.00 98.81 164 VAL A CA 1
ATOM 1305 C C . VAL A 1 164 ? -14.363 -4.048 4.168 1.00 98.81 164 VAL A C 1
ATOM 1307 O O . VAL A 1 164 ? -14.478 -3.184 5.043 1.00 98.81 164 VAL A O 1
ATOM 1310 N N . LEU A 1 165 ? -13.222 -4.227 3.496 1.00 98.81 165 LEU A N 1
ATOM 1311 C CA . LEU A 1 165 ? -12.047 -3.378 3.679 1.00 98.81 165 LEU A CA 1
ATOM 1312 C C . LEU A 1 165 ? -12.350 -1.925 3.289 1.00 98.81 165 LEU A C 1
ATOM 1314 O O . LEU A 1 165 ? -12.075 -1.018 4.072 1.00 98.81 165 LEU A O 1
ATOM 1318 N N . GLU A 1 166 ? -12.929 -1.713 2.106 1.00 98.75 166 GLU A N 1
ATOM 1319 C CA . GLU A 1 166 ? -13.303 -0.393 1.588 1.00 98.75 166 GLU A CA 1
ATOM 1320 C C . GLU A 1 166 ? -14.211 0.364 2.556 1.00 98.75 166 GLU A C 1
ATOM 1322 O O . GLU A 1 166 ? -13.897 1.486 2.956 1.00 98.75 166 GLU A O 1
ATOM 1327 N N . GLU A 1 167 ? -15.305 -0.264 2.988 1.00 98.56 167 GLU A N 1
ATOM 1328 C CA . GLU A 1 167 ? -16.252 0.349 3.917 1.00 98.56 167 GLU A CA 1
ATOM 1329 C C . GLU A 1 167 ? -15.603 0.701 5.255 1.00 98.56 167 GLU A C 1
ATOM 1331 O O . GLU A 1 167 ? -15.870 1.768 5.816 1.00 98.56 167 GLU A O 1
ATOM 1336 N N . THR A 1 168 ? -14.736 -0.173 5.769 1.00 98.75 168 THR A N 1
ATOM 1337 C CA . THR A 1 168 ? -14.061 0.063 7.048 1.00 98.75 168 THR A CA 1
ATOM 1338 C C . THR A 1 168 ? -13.088 1.235 6.946 1.00 98.75 168 THR A C 1
ATOM 1340 O O . THR A 1 168 ? -13.119 2.129 7.793 1.00 98.75 168 THR A O 1
ATOM 1343 N N . VAL A 1 169 ? -12.285 1.297 5.877 1.00 98.75 169 VAL A N 1
ATOM 1344 C CA . VAL A 1 169 ? -11.354 2.409 5.620 1.00 98.75 169 VAL A CA 1
ATOM 1345 C C . VAL A 1 169 ? -12.103 3.735 5.471 1.00 98.75 169 VAL A C 1
ATOM 1347 O O . VAL A 1 169 ? -11.677 4.743 6.032 1.00 98.75 169 VAL A O 1
ATOM 1350 N N . VAL A 1 170 ? -13.252 3.744 4.791 1.00 98.81 170 VAL A N 1
ATOM 1351 C CA . VAL A 1 170 ? -14.102 4.939 4.666 1.00 98.81 170 VAL A CA 1
ATOM 1352 C C . VAL A 1 170 ? -14.615 5.415 6.027 1.00 98.81 170 VAL A C 1
ATOM 1354 O O . VAL A 1 170 ? -14.563 6.612 6.314 1.00 98.81 170 VAL A O 1
ATOM 1357 N N . ARG A 1 171 ? -15.092 4.508 6.890 1.00 98.75 171 ARG A N 1
ATOM 1358 C CA . ARG A 1 171 ? -15.564 4.872 8.240 1.00 98.75 171 ARG A CA 1
ATOM 1359 C C . ARG A 1 171 ? -14.438 5.444 9.096 1.00 98.75 171 ARG A C 1
ATOM 1361 O O . ARG A 1 171 ? -14.626 6.502 9.691 1.00 98.75 171 ARG A O 1
ATOM 1368 N N . ILE A 1 172 ? -13.266 4.806 9.081 1.00 98.75 172 ILE A N 1
ATOM 1369 C CA . ILE A 1 172 ? -12.073 5.316 9.767 1.00 98.75 172 ILE A CA 1
ATOM 1370 C C . ILE A 1 172 ? -11.721 6.714 9.244 1.00 98.75 172 ILE A C 1
ATOM 1372 O O . ILE A 1 172 ? -11.545 7.636 10.034 1.00 98.75 172 ILE A O 1
ATOM 1376 N N . GLY A 1 173 ? -11.697 6.904 7.921 1.00 98.62 173 GLY A N 1
ATOM 1377 C CA . GLY A 1 173 ? -11.421 8.200 7.303 1.00 98.62 173 GLY A CA 1
ATOM 1378 C C . GLY A 1 173 ? -12.371 9.305 7.776 1.00 98.62 173 GLY A C 1
ATOM 1379 O O . GLY A 1 173 ? -11.919 10.401 8.102 1.00 98.62 173 GLY A O 1
ATOM 1380 N N . ARG A 1 174 ? -13.679 9.021 7.885 1.00 98.75 174 ARG A N 1
ATOM 1381 C CA . ARG A 1 174 ? -14.672 9.980 8.414 1.00 98.75 174 ARG A CA 1
ATOM 1382 C C . ARG A 1 174 ? -14.410 10.343 9.875 1.00 98.75 174 ARG A C 1
ATOM 1384 O O . ARG A 1 174 ? -14.543 11.512 10.235 1.00 98.75 174 ARG A O 1
ATOM 1391 N N . THR A 1 175 ? -14.048 9.367 10.702 1.00 98.62 175 THR A N 1
ATOM 1392 C CA . THR A 1 175 ? -13.718 9.598 12.115 1.00 98.62 175 THR A CA 1
ATOM 1393 C C . THR A 1 175 ? -12.466 10.446 12.249 1.00 98.62 175 THR A C 1
ATOM 1395 O O . THR A 1 175 ? -12.518 11.489 12.893 1.00 98.62 175 THR A O 1
ATOM 1398 N N . VAL A 1 176 ? -11.392 10.084 11.546 1.00 98.50 176 VAL A N 1
ATOM 1399 C CA . VAL A 1 176 ? -10.136 10.838 11.562 1.00 98.50 176 VAL A CA 1
ATOM 1400 C C . VAL A 1 176 ? -10.358 12.282 11.098 1.00 98.50 176 VAL A C 1
ATOM 1402 O O . VAL A 1 176 ? -9.945 13.209 11.786 1.00 98.50 176 VAL A O 1
ATOM 1405 N N . ARG A 1 177 ? -11.099 12.500 10.000 1.00 98.50 177 ARG A N 1
ATOM 1406 C CA . ARG A 1 177 ? -11.479 13.845 9.520 1.00 98.50 177 ARG A CA 1
ATOM 1407 C C . ARG A 1 177 ? -12.197 14.666 10.590 1.00 98.50 177 ARG A C 1
ATOM 1409 O O . ARG A 1 177 ? -11.958 15.865 10.713 1.00 98.50 177 ARG A O 1
ATOM 1416 N N . LYS A 1 178 ? -13.108 14.038 11.336 1.00 98.25 178 LYS A N 1
ATOM 1417 C CA . LYS A 1 178 ? -13.884 14.688 12.398 1.00 98.25 178 LYS A CA 1
ATOM 1418 C C . LYS A 1 178 ? -13.023 15.021 13.618 1.00 98.25 178 LYS A C 1
ATOM 1420 O O . LYS A 1 178 ? -13.258 16.053 14.238 1.00 98.25 178 LYS A O 1
ATOM 1425 N N . GLU A 1 179 ? -12.091 14.148 13.980 1.00 97.56 179 GLU A N 1
ATOM 1426 C CA . GLU A 1 179 ? -11.239 14.302 15.163 1.00 97.56 179 GLU A CA 1
ATOM 1427 C C . GLU A 1 179 ? -10.141 15.342 14.958 1.00 97.56 179 GLU A C 1
ATOM 1429 O O . GLU A 1 179 ? -9.921 16.163 15.845 1.00 97.56 179 GLU A O 1
ATOM 1434 N N . THR A 1 180 ? -9.494 15.346 13.790 1.00 98.00 180 THR A N 1
ATOM 1435 C CA . THR A 1 180 ? -8.406 16.288 13.492 1.00 98.00 180 THR A CA 1
ATOM 1436 C C . THR A 1 180 ? -8.908 17.610 12.921 1.00 98.00 180 THR A C 1
ATOM 1438 O O . THR A 1 180 ? -8.270 18.643 13.091 1.00 98.00 180 THR A O 1
ATOM 1441 N N . GLY A 1 181 ? -10.048 17.602 12.221 1.00 98.38 181 GLY A N 1
ATOM 1442 C CA . GLY A 1 181 ? -10.515 18.751 11.442 1.00 98.38 181 GLY A CA 1
ATOM 1443 C C . GLY A 1 181 ? -9.722 18.988 10.149 1.00 98.38 181 GLY A C 1
ATOM 1444 O O . GLY A 1 181 ? -10.018 19.937 9.422 1.00 98.38 181 GLY A O 1
ATOM 1445 N N . GLU A 1 182 ? -8.767 18.116 9.816 1.00 98.50 182 GLU A N 1
ATOM 1446 C CA . GLU A 1 182 ? -7.822 18.299 8.708 1.00 98.50 182 GLU A CA 1
ATOM 1447 C C . GLU A 1 182 ? -8.412 17.932 7.361 1.00 98.50 182 GLU A C 1
ATOM 1449 O O . GLU A 1 182 ? -9.082 16.908 7.236 1.00 98.50 182 GLU A O 1
ATOM 1454 N N . SER A 1 183 ? -8.205 18.771 6.345 1.00 98.00 183 SER A N 1
ATOM 1455 C CA . SER A 1 183 ? -8.737 18.519 4.998 1.00 98.00 183 SER A CA 1
ATOM 1456 C C . SER A 1 183 ? -7.833 17.653 4.140 1.00 98.00 183 SER A C 1
ATOM 1458 O O . SER A 1 183 ? -8.280 17.161 3.107 1.00 98.00 183 SER A O 1
ATOM 1460 N N . ASN A 1 184 ? -6.604 17.415 4.584 1.00 98.56 184 ASN A N 1
ATOM 1461 C CA . ASN A 1 184 ? -5.647 16.562 3.903 1.00 98.56 184 ASN A CA 1
ATOM 1462 C C . ASN A 1 184 ? -5.430 15.270 4.691 1.00 98.56 184 ASN A C 1
ATOM 1464 O O . ASN A 1 184 ? -5.375 15.288 5.923 1.00 98.56 184 ASN A O 1
ATOM 1468 N N . LEU A 1 185 ? -5.273 14.161 3.971 1.00 98.81 185 LEU A N 1
ATOM 1469 C CA . LEU A 1 185 ? -4.946 12.858 4.540 1.00 98.81 185 LEU A CA 1
ATOM 1470 C C . LEU A 1 185 ? -3.620 12.344 3.982 1.00 98.81 185 LE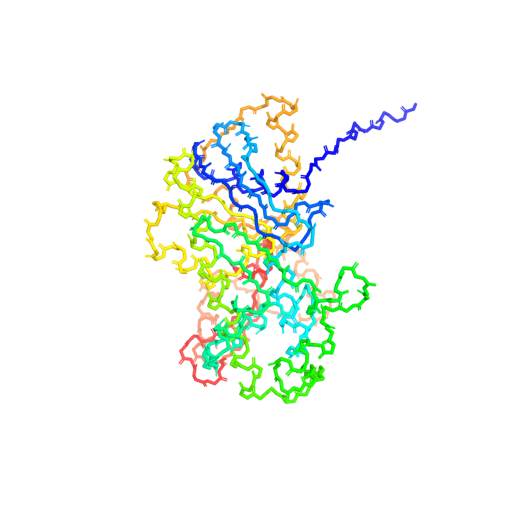U A C 1
ATOM 1472 O O . LEU A 1 185 ? -3.448 12.254 2.768 1.00 98.81 185 LEU A O 1
ATOM 1476 N N . CYS A 1 186 ? -2.727 11.926 4.869 1.00 98.75 186 CYS A N 1
ATOM 1477 C CA . CYS A 1 186 ? -1.537 11.149 4.552 1.00 98.75 186 CYS A CA 1
ATOM 1478 C C . CYS A 1 186 ? -1.754 9.682 4.939 1.00 98.75 186 CYS A C 1
ATOM 1480 O O . CYS A 1 186 ? -2.302 9.398 6.004 1.00 98.75 186 CYS A O 1
ATOM 1482 N N . MET A 1 187 ? -1.322 8.738 4.101 1.00 98.75 187 MET A N 1
ATOM 1483 C CA . MET A 1 187 ? -1.491 7.305 4.367 1.00 98.75 187 MET A CA 1
ATOM 1484 C C . MET A 1 187 ? -0.196 6.506 4.200 1.00 98.75 187 MET A C 1
ATOM 1486 O O . MET A 1 187 ? 0.565 6.714 3.249 1.00 98.75 187 MET A O 1
ATOM 1490 N N . ALA A 1 188 ? -0.000 5.546 5.103 1.00 98.62 188 ALA A N 1
ATOM 1491 C CA . ALA A 1 188 ? 1.074 4.552 5.083 1.00 98.62 188 ALA A CA 1
ATOM 1492 C C . ALA A 1 188 ? 0.609 3.215 5.700 1.00 98.62 188 ALA A C 1
ATOM 1494 O O . ALA A 1 188 ? -0.556 3.057 6.071 1.00 98.62 188 ALA A O 1
ATOM 1495 N N . GLY A 1 189 ? 1.518 2.245 5.793 1.00 97.56 189 GLY A N 1
ATOM 1496 C CA . GLY A 1 189 ? 1.253 0.862 6.188 1.00 97.56 189 GLY A CA 1
ATOM 1497 C C . GLY A 1 189 ? 0.900 -0.021 4.987 1.00 97.56 189 GLY A C 1
ATOM 1498 O O . GLY A 1 189 ? 0.452 0.463 3.942 1.00 97.56 189 GLY A O 1
ATOM 1499 N N . GLY A 1 190 ? 1.112 -1.336 5.101 1.00 96.56 190 GLY A N 1
ATOM 1500 C CA . GLY A 1 190 ? 0.964 -2.265 3.976 1.00 96.56 190 GLY A CA 1
ATOM 1501 C C . GLY A 1 190 ? -0.423 -2.251 3.319 1.00 96.56 190 GLY A C 1
ATOM 1502 O O . GLY A 1 190 ? -0.536 -2.432 2.105 1.00 96.56 190 GLY A O 1
ATOM 1503 N N . VAL A 1 191 ? -1.482 -1.965 4.081 1.00 97.94 191 VAL A N 1
ATOM 1504 C CA . VAL A 1 191 ? -2.860 -1.890 3.567 1.00 97.94 191 VAL A CA 1
ATOM 1505 C C . VAL A 1 191 ? -3.081 -0.632 2.724 1.00 97.94 191 VAL A C 1
ATOM 1507 O O . VAL A 1 191 ? -3.880 -0.670 1.789 1.00 97.94 191 VAL A O 1
ATOM 1510 N N . ALA A 1 192 ? -2.326 0.449 2.953 1.00 97.75 192 ALA A N 1
ATOM 1511 C CA . ALA A 1 192 ? -2.390 1.655 2.124 1.00 97.75 192 ALA A CA 1
ATOM 1512 C C . ALA A 1 192 ? -1.890 1.426 0.680 1.00 97.75 192 ALA A C 1
ATOM 1514 O O . ALA A 1 192 ? -2.063 2.289 -0.177 1.00 97.75 192 ALA A O 1
ATOM 1515 N N . LEU A 1 193 ? -1.333 0.249 0.358 1.00 96.88 193 LEU A N 1
ATOM 1516 C CA . LEU A 1 193 ? -1.051 -0.173 -1.022 1.00 96.88 193 LEU A CA 1
ATOM 1517 C C . LEU A 1 193 ? -2.289 -0.711 -1.770 1.00 96.88 193 LEU A C 1
ATOM 1519 O O . LEU A 1 193 ? -2.201 -0.988 -2.974 1.00 96.88 193 LEU A O 1
ATOM 1523 N N . ASN A 1 194 ? -3.436 -0.860 -1.096 1.00 98.06 194 ASN A N 1
ATOM 1524 C CA . ASN A 1 194 ? -4.697 -1.250 -1.722 1.00 98.06 194 ASN A CA 1
ATOM 1525 C C . ASN A 1 194 ? -5.294 -0.060 -2.496 1.00 98.06 194 ASN A C 1
ATOM 1527 O O . ASN A 1 194 ? -6.055 0.752 -1.968 1.00 98.06 194 ASN A O 1
ATOM 1531 N N . CYS A 1 195 ? -4.942 0.050 -3.779 1.00 96.69 195 CYS A N 1
ATOM 1532 C CA . CYS A 1 195 ? -5.361 1.172 -4.619 1.00 96.69 195 CYS A CA 1
ATOM 1533 C C . CYS A 1 195 ? -6.877 1.228 -4.865 1.00 96.69 195 CYS A C 1
ATOM 1535 O O . CYS A 1 195 ? -7.395 2.303 -5.167 1.00 96.69 195 CYS A O 1
ATOM 1537 N N . VAL A 1 196 ? -7.592 0.108 -4.713 1.00 98.00 196 VAL A N 1
ATOM 1538 C CA . VAL A 1 196 ? -9.053 0.076 -4.840 1.00 98.00 196 VAL A CA 1
ATOM 1539 C C . VAL A 1 196 ? -9.694 0.770 -3.635 1.00 98.00 196 VAL A C 1
ATOM 1541 O O . VAL A 1 196 ? -10.478 1.700 -3.830 1.00 98.00 196 VAL A O 1
ATOM 1544 N N . ALA A 1 197 ? -9.273 0.421 -2.413 1.00 98.38 197 ALA A N 1
ATOM 1545 C CA . ALA A 1 197 ? -9.719 1.080 -1.184 1.00 98.38 197 ALA A CA 1
ATOM 1546 C C . ALA A 1 197 ? -9.366 2.572 -1.167 1.00 98.38 197 ALA A C 1
ATOM 1548 O O . ALA A 1 197 ? -10.226 3.407 -0.885 1.00 98.38 197 ALA A O 1
ATOM 1549 N N . ASN A 1 198 ? -8.145 2.924 -1.580 1.00 98.31 198 ASN A N 1
ATOM 1550 C CA . ASN A 1 198 ? -7.734 4.323 -1.722 1.00 98.31 198 ASN A CA 1
ATOM 1551 C C . ASN A 1 198 ? -8.621 5.078 -2.726 1.00 98.31 198 ASN A C 1
ATOM 1553 O O . ASN A 1 198 ? -9.012 6.218 -2.487 1.00 98.31 198 ASN A O 1
ATOM 1557 N N . GLY A 1 199 ? -8.970 4.439 -3.847 1.00 98.19 199 GLY A N 1
ATOM 1558 C CA . GLY A 1 199 ? -9.850 5.018 -4.857 1.00 98.19 199 GLY A CA 1
ATOM 1559 C C . GLY A 1 199 ? -11.280 5.232 -4.357 1.00 98.19 199 GLY A C 1
ATOM 1560 O O . GLY A 1 199 ? -11.898 6.231 -4.719 1.00 98.19 199 GLY A O 1
ATOM 1561 N N . VAL A 1 200 ? -11.812 4.325 -3.530 1.00 98.50 200 VAL A N 1
ATOM 1562 C CA . VAL A 1 200 ? -13.109 4.515 -2.859 1.00 98.50 200 VAL A CA 1
ATOM 1563 C C . VAL A 1 200 ? -13.032 5.698 -1.898 1.00 98.50 200 VAL A C 1
ATOM 1565 O O . VAL A 1 200 ? -13.836 6.617 -2.021 1.00 98.50 200 VAL A O 1
ATOM 1568 N N . LEU A 1 201 ? -12.027 5.730 -1.019 1.00 98.44 201 LEU A N 1
ATOM 1569 C CA . LEU A 1 201 ? -11.840 6.813 -0.052 1.00 98.44 201 LEU A CA 1
ATOM 1570 C C . LEU A 1 201 ? -11.729 8.190 -0.726 1.00 98.44 201 LEU A C 1
ATOM 1572 O O . LEU A 1 201 ? -12.338 9.153 -0.264 1.00 98.44 201 LEU A O 1
ATOM 1576 N N . LEU A 1 202 ? -11.010 8.271 -1.850 1.00 98.19 202 LEU A N 1
ATOM 1577 C CA . LEU A 1 202 ? -10.903 9.488 -2.656 1.00 98.19 202 LEU A CA 1
ATOM 1578 C C . LEU A 1 202 ? -12.264 9.940 -3.210 1.00 98.19 202 LEU A C 1
ATOM 1580 O O . LEU A 1 202 ? -12.584 11.125 -3.170 1.00 98.19 202 LEU A O 1
ATOM 1584 N N . ARG A 1 203 ? -13.080 9.009 -3.722 1.00 98.31 203 ARG A N 1
ATOM 1585 C CA . ARG A 1 203 ? -14.401 9.318 -4.303 1.00 98.31 203 ARG A CA 1
ATOM 1586 C C . ARG A 1 203 ? -15.437 9.742 -3.268 1.00 98.31 203 ARG A C 1
ATOM 1588 O O . ARG A 1 203 ? -16.354 10.477 -3.619 1.00 98.31 203 ARG A O 1
ATOM 1595 N N . GLU A 1 204 ? -15.286 9.308 -2.021 1.00 98.12 204 GLU A N 1
ATOM 1596 C CA . GLU A 1 204 ? -16.153 9.731 -0.918 1.00 98.12 204 GLU A CA 1
ATOM 1597 C C . GLU A 1 204 ? -16.003 11.222 -0.577 1.00 98.12 204 GLU A C 1
ATOM 1599 O O . GLU A 1 204 ? -16.881 11.784 0.075 1.00 98.12 204 GLU A O 1
ATOM 1604 N N . GLY A 1 205 ? -14.914 11.878 -1.003 1.00 97.94 205 GLY A N 1
ATOM 1605 C CA . GLY A 1 205 ? -14.722 13.318 -0.805 1.00 97.94 205 GLY A CA 1
ATOM 1606 C C . GLY A 1 205 ? -14.631 13.735 0.668 1.00 97.94 205 GLY A C 1
ATOM 1607 O O . GLY A 1 205 ? -15.015 14.846 1.021 1.00 97.94 205 GLY A O 1
ATOM 1608 N N . ILE A 1 206 ? -14.167 12.833 1.543 1.00 98.12 206 ILE A N 1
ATOM 1609 C CA . ILE A 1 206 ? -13.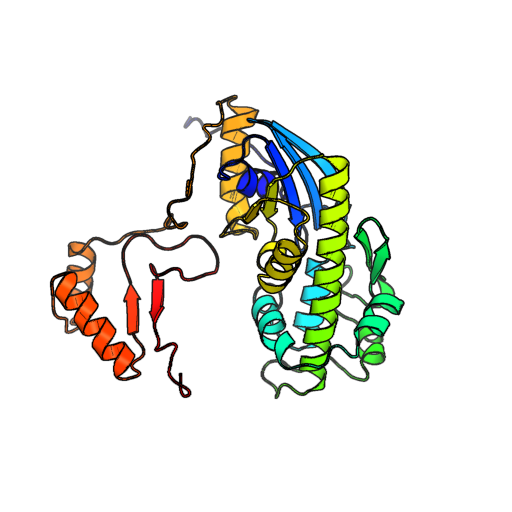994 13.098 2.984 1.00 98.12 206 ILE A CA 1
ATOM 1610 C C . ILE A 1 206 ? -12.848 14.095 3.222 1.00 98.12 206 ILE A C 1
ATOM 1612 O O . ILE A 1 206 ? -12.926 14.948 4.112 1.00 98.12 206 ILE A O 1
ATOM 1616 N N . PHE A 1 207 ? -11.805 13.982 2.401 1.00 98.56 207 PHE A N 1
ATOM 1617 C CA . PHE A 1 207 ? -10.624 14.836 2.379 1.00 98.56 207 PHE A CA 1
ATOM 1618 C C . PHE A 1 207 ? -10.525 15.519 1.014 1.00 98.56 207 PHE A C 1
ATOM 1620 O O . PHE A 1 207 ? -10.880 14.925 -0.005 1.00 98.56 207 PHE A O 1
ATOM 1627 N N . ASP A 1 208 ? -10.021 16.748 1.002 1.00 97.88 208 ASP A N 1
ATOM 1628 C CA . ASP A 1 208 ? -9.795 17.530 -0.214 1.00 97.88 208 ASP A CA 1
ATOM 1629 C C . ASP A 1 208 ? -8.622 16.942 -1.006 1.00 97.88 208 ASP A C 1
ATOM 1631 O O . ASP A 1 208 ? -8.659 16.879 -2.234 1.00 97.88 208 ASP A O 1
ATOM 1635 N N . ASN A 1 209 ? -7.592 16.473 -0.290 1.00 97.56 209 ASN A N 1
ATOM 1636 C CA . ASN A 1 209 ? -6.414 15.840 -0.868 1.00 97.56 209 ASN A CA 1
ATOM 1637 C C . ASN A 1 209 ? -6.014 14.592 -0.077 1.00 97.56 209 ASN A C 1
ATOM 1639 O O . ASN A 1 209 ? -6.091 14.560 1.153 1.00 97.56 209 ASN A O 1
ATOM 1643 N N . ILE A 1 210 ? -5.525 13.581 -0.795 1.00 98.19 210 ILE A N 1
ATOM 1644 C CA . ILE A 1 210 ? -4.966 12.361 -0.212 1.00 98.19 210 ILE A CA 1
ATOM 1645 C C . ILE A 1 210 ? -3.559 12.163 -0.774 1.00 98.19 210 ILE A C 1
ATOM 1647 O O . ILE A 1 210 ? -3.367 12.154 -1.990 1.00 98.19 210 ILE A O 1
ATOM 1651 N N . TRP A 1 211 ? -2.586 11.982 0.111 1.00 97.94 211 TRP A N 1
ATOM 1652 C CA . TRP A 1 211 ? -1.210 11.636 -0.218 1.00 97.94 211 TRP A CA 1
ATOM 1653 C C . TRP A 1 211 ? -0.890 10.261 0.375 1.00 97.94 211 TRP A C 1
ATOM 1655 O O . TRP A 1 211 ? -1.187 9.985 1.535 1.00 97.94 211 TRP A O 1
ATOM 1665 N N . ILE A 1 212 ? -0.315 9.362 -0.420 1.00 97.75 212 ILE A N 1
ATOM 1666 C CA . ILE A 1 212 ? -0.033 7.980 -0.010 1.00 97.75 212 ILE A CA 1
ATOM 1667 C C . ILE A 1 212 ? 1.436 7.702 -0.288 1.00 97.75 212 ILE A C 1
ATOM 1669 O O . ILE A 1 212 ? 1.890 7.935 -1.407 1.00 97.75 212 ILE A O 1
ATOM 1673 N N . GLN A 1 213 ? 2.153 7.164 0.700 1.00 97.38 213 GLN A N 1
ATOM 1674 C CA . GLN A 1 213 ? 3.569 6.825 0.563 1.00 97.38 213 GLN A CA 1
ATOM 1675 C C . GLN A 1 213 ? 3.749 5.758 -0.538 1.00 97.38 213 GLN A C 1
ATOM 1677 O O . GLN A 1 213 ? 3.224 4.652 -0.398 1.00 97.38 213 GLN A O 1
ATOM 1682 N N . PRO A 1 214 ? 4.487 6.029 -1.636 1.00 95.44 214 PRO A N 1
ATOM 1683 C CA . PRO A 1 214 ? 4.716 5.032 -2.689 1.00 95.44 214 PRO A CA 1
ATOM 1684 C C . PRO A 1 214 ? 5.320 3.712 -2.189 1.00 95.44 214 PRO A C 1
ATOM 1686 O O . PRO A 1 214 ? 4.972 2.639 -2.688 1.00 95.44 214 PRO A O 1
ATOM 1689 N N . ALA A 1 215 ? 6.158 3.769 -1.153 1.00 95.62 215 ALA A N 1
ATOM 1690 C CA . ALA A 1 215 ? 6.660 2.606 -0.427 1.00 95.62 215 ALA A CA 1
ATOM 1691 C C . ALA A 1 215 ? 5.927 2.406 0.914 1.00 95.62 215 ALA A C 1
ATOM 1693 O O . ALA A 1 215 ? 6.574 2.267 1.944 1.00 95.62 215 ALA A O 1
ATOM 1694 N N . ALA A 1 216 ? 4.587 2.436 0.921 1.00 96.50 216 ALA A N 1
ATOM 1695 C CA . ALA A 1 216 ? 3.783 2.506 2.152 1.00 96.50 216 ALA A CA 1
ATOM 1696 C C . ALA A 1 216 ? 3.997 1.364 3.160 1.00 96.50 216 ALA A C 1
ATOM 1698 O O . ALA A 1 216 ? 3.830 1.606 4.351 1.00 96.50 216 ALA A O 1
ATOM 1699 N N . GLY A 1 217 ? 4.347 0.152 2.713 1.00 93.25 217 GLY A N 1
ATOM 1700 C CA . GLY A 1 217 ? 4.693 -0.962 3.611 1.00 93.25 217 GLY A CA 1
ATOM 1701 C C . GLY A 1 217 ? 6.056 -0.780 4.294 1.00 93.25 217 GLY A C 1
ATOM 1702 O O . GLY A 1 217 ? 6.678 0.272 4.178 1.00 93.25 217 GLY A O 1
ATOM 1703 N N . ASP A 1 218 ? 6.552 -1.810 4.980 1.00 94.81 218 ASP A N 1
ATOM 1704 C CA . ASP A 1 218 ? 7.730 -1.740 5.871 1.00 94.81 218 ASP A CA 1
ATOM 1705 C C . ASP A 1 218 ? 8.988 -1.118 5.248 1.00 94.81 218 ASP A C 1
ATOM 1707 O O . ASP A 1 218 ? 9.800 -0.509 5.943 1.00 94.81 218 ASP A O 1
ATOM 1711 N N . ALA A 1 219 ? 9.153 -1.227 3.925 1.00 92.94 219 ALA A N 1
ATOM 1712 C CA . ALA A 1 219 ? 10.257 -0.588 3.217 1.00 92.94 219 ALA A CA 1
ATOM 1713 C C . ALA A 1 219 ? 10.317 0.929 3.487 1.00 92.94 219 ALA A C 1
ATOM 1715 O O . ALA A 1 219 ? 11.407 1.469 3.676 1.00 92.94 219 ALA A O 1
ATOM 1716 N N . GLY A 1 220 ? 9.163 1.606 3.550 1.00 95.38 220 GLY A N 1
ATOM 1717 C CA . GLY A 1 220 ? 9.052 3.033 3.857 1.00 95.38 220 GLY A CA 1
ATOM 1718 C C . GLY A 1 220 ? 9.407 3.394 5.299 1.00 95.38 220 GLY A C 1
ATOM 1719 O O . GLY A 1 220 ? 9.769 4.542 5.554 1.00 95.38 220 GLY A O 1
ATOM 1720 N N . GLY A 1 221 ? 9.390 2.430 6.227 1.00 95.44 221 GLY A N 1
ATOM 1721 C CA . GLY A 1 221 ? 9.723 2.656 7.635 1.00 95.44 221 GLY A CA 1
ATOM 1722 C C . GLY A 1 221 ? 11.147 3.184 7.828 1.00 95.44 221 GLY A C 1
ATOM 1723 O O . GLY A 1 221 ? 11.364 4.082 8.633 1.00 95.44 221 GLY A O 1
ATOM 1724 N N . ALA A 1 222 ? 12.109 2.734 7.014 1.00 95.38 222 ALA A N 1
ATOM 1725 C CA . ALA A 1 222 ? 13.484 3.241 7.067 1.00 95.38 222 ALA A CA 1
ATOM 1726 C C . ALA A 1 222 ? 13.583 4.740 6.720 1.00 95.38 222 ALA A C 1
ATOM 1728 O O . ALA A 1 222 ? 14.361 5.472 7.333 1.00 95.38 222 ALA A O 1
ATOM 1729 N N . LEU A 1 223 ? 12.787 5.201 5.748 1.00 95.75 223 LEU A N 1
ATOM 1730 C CA . LEU A 1 223 ? 12.685 6.620 5.400 1.00 95.75 223 LEU A CA 1
ATOM 1731 C C . LEU A 1 223 ? 11.993 7.404 6.521 1.00 95.75 223 LEU A C 1
ATOM 1733 O O . LEU A 1 223 ? 12.450 8.482 6.888 1.00 95.75 223 LEU A O 1
ATOM 1737 N N . GLY A 1 224 ? 10.925 6.831 7.075 1.00 97.31 224 GLY A N 1
ATOM 1738 C CA . GLY A 1 224 ? 10.205 7.359 8.227 1.00 97.31 224 GLY A CA 1
ATOM 1739 C C . GLY A 1 224 ? 11.104 7.628 9.422 1.00 97.31 224 GLY A C 1
ATOM 1740 O O . GLY A 1 224 ? 11.238 8.776 9.822 1.00 97.31 224 GLY A O 1
ATOM 1741 N N . ALA A 1 225 ? 11.807 6.602 9.904 1.00 97.38 225 ALA A N 1
ATOM 1742 C CA . ALA A 1 225 ? 12.732 6.712 11.028 1.00 97.38 225 ALA A CA 1
ATOM 1743 C C . ALA A 1 225 ? 13.805 7.791 10.801 1.00 97.38 225 ALA A C 1
ATOM 1745 O O . ALA A 1 225 ? 14.152 8.540 11.716 1.00 97.38 225 ALA A O 1
ATOM 1746 N N . ALA A 1 226 ? 14.325 7.906 9.573 1.00 96.38 226 ALA A N 1
ATOM 1747 C CA . ALA A 1 226 ? 15.283 8.954 9.231 1.00 96.38 226 ALA A CA 1
ATOM 1748 C C . ALA A 1 226 ? 14.662 10.359 9.322 1.00 96.38 226 ALA A C 1
ATOM 1750 O O . ALA A 1 226 ? 15.307 11.272 9.845 1.00 96.38 226 ALA A O 1
ATOM 1751 N N . TYR A 1 227 ? 13.420 10.538 8.857 1.00 96.69 227 TYR A N 1
ATOM 1752 C CA . TYR A 1 227 ? 12.703 11.804 8.995 1.00 96.69 227 TYR A CA 1
ATOM 1753 C C . TYR A 1 227 ? 12.357 12.135 10.449 1.00 96.69 227 TYR A C 1
ATOM 1755 O O . TYR A 1 227 ? 12.607 13.269 10.856 1.00 96.69 227 TYR A O 1
ATOM 1763 N N . SER A 1 228 ? 11.864 11.171 11.233 1.00 96.62 228 SER A N 1
ATOM 1764 C CA . SER A 1 228 ? 11.576 11.348 12.664 1.00 96.62 228 SER A CA 1
ATOM 1765 C C . SER A 1 228 ? 12.828 11.833 13.400 1.00 96.62 228 SER A C 1
ATOM 1767 O O . SER A 1 228 ? 12.814 12.848 14.094 1.00 96.62 228 SER A O 1
ATOM 1769 N N . VAL A 1 229 ? 13.977 11.184 13.169 1.00 95.75 229 VAL A N 1
ATOM 1770 C CA . VAL A 1 229 ? 15.253 11.617 13.760 1.00 95.75 229 VAL A CA 1
ATOM 1771 C C . VAL A 1 229 ? 15.636 13.028 13.305 1.00 95.75 229 VAL A C 1
ATOM 1773 O O . VAL A 1 229 ? 16.067 13.842 14.122 1.00 95.75 229 VAL A O 1
ATOM 1776 N N . TRP A 1 230 ? 15.498 13.341 12.018 1.00 95.94 230 TRP A N 1
ATOM 1777 C CA . TRP A 1 230 ? 15.877 14.646 11.480 1.00 95.94 230 TRP A CA 1
ATOM 1778 C C . TRP A 1 230 ? 15.023 15.792 12.046 1.00 95.94 230 TRP A C 1
ATOM 1780 O O . TRP A 1 230 ? 15.562 16.803 12.505 1.00 95.94 230 TRP A O 1
ATOM 1790 N N . HIS A 1 231 ? 13.702 15.632 12.056 1.00 96.25 231 HIS A N 1
ATOM 1791 C CA . HIS A 1 231 ? 12.778 16.694 12.440 1.00 96.25 231 HIS A CA 1
ATOM 1792 C C . HIS A 1 231 ? 12.556 16.783 13.950 1.00 96.25 231 HIS A C 1
ATOM 1794 O O . HIS A 1 231 ? 12.584 17.883 14.506 1.00 96.25 231 HIS A O 1
ATOM 1800 N N . GLU A 1 232 ? 12.413 15.652 14.637 1.00 93.62 232 GLU A N 1
ATOM 1801 C CA . GLU A 1 232 ? 12.049 15.635 16.056 1.00 93.62 232 GLU A CA 1
ATOM 1802 C C . GLU A 1 232 ? 13.274 15.602 16.960 1.00 93.62 232 GLU A C 1
ATOM 1804 O O . GLU A 1 232 ? 13.388 16.418 17.872 1.00 93.62 232 GLU A O 1
ATOM 1809 N N . TYR A 1 233 ? 14.226 14.703 16.691 1.00 92.38 233 TYR A N 1
ATOM 1810 C CA . TYR A 1 233 ? 15.411 14.543 17.538 1.00 92.38 233 TYR A CA 1
ATOM 1811 C C . TYR A 1 233 ? 16.489 15.600 17.246 1.00 92.38 233 TYR A C 1
ATOM 1813 O O . TYR A 1 233 ? 17.090 16.161 18.163 1.00 92.38 233 TYR A O 1
ATOM 1821 N N . CYS A 1 234 ? 16.747 15.895 15.970 1.00 94.12 234 CYS A N 1
ATOM 1822 C CA . CYS A 1 234 ? 17.691 16.934 15.549 1.00 94.12 234 CYS A CA 1
ATOM 1823 C C . CYS A 1 234 ? 17.055 18.334 15.470 1.00 94.12 234 CYS A C 1
ATOM 1825 O O . CYS A 1 234 ? 17.760 19.300 15.160 1.00 94.12 234 CYS A O 1
ATOM 1827 N N . HIS A 1 235 ? 15.753 18.448 15.762 1.00 93.81 235 HIS A N 1
ATOM 1828 C CA . HIS A 1 235 ? 14.973 19.690 15.792 1.00 93.81 235 HIS A CA 1
ATOM 1829 C C . HIS A 1 235 ? 15.028 20.518 14.499 1.00 93.81 235 HIS A C 1
ATOM 1831 O O . HIS A 1 235 ? 14.856 21.739 14.543 1.00 93.81 235 HIS A O 1
ATOM 1837 N N . GLN A 1 236 ? 15.276 19.877 13.354 1.00 96.06 236 GLN A N 1
ATOM 1838 C CA . GLN A 1 236 ? 15.358 20.562 12.069 1.00 96.06 236 GLN A CA 1
ATOM 1839 C C . GLN A 1 236 ? 13.962 20.907 11.560 1.00 96.06 236 GLN A C 1
ATOM 1841 O O . GLN A 1 236 ? 13.031 20.105 11.649 1.00 96.06 236 GLN A O 1
ATOM 1846 N N . ASP A 1 237 ? 13.812 22.105 11.006 1.00 93.88 237 ASP A N 1
ATOM 1847 C CA . ASP A 1 237 ? 12.526 22.536 10.475 1.00 93.88 237 ASP A CA 1
ATOM 1848 C C . ASP A 1 237 ? 12.145 21.733 9.227 1.00 93.88 237 ASP A C 1
ATOM 1850 O O . ASP A 1 237 ? 12.997 21.287 8.448 1.00 93.88 237 ASP A O 1
ATOM 1854 N N . ARG A 1 238 ? 10.840 21.518 9.059 1.00 94.38 238 ARG A N 1
ATOM 1855 C CA . ARG A 1 238 ? 10.287 20.885 7.867 1.00 94.38 238 ARG A CA 1
ATOM 1856 C C . ARG A 1 238 ? 10.116 21.935 6.781 1.00 94.38 238 ARG A C 1
ATOM 1858 O O . ARG A 1 238 ? 9.481 22.961 6.992 1.00 94.38 238 ARG A O 1
ATOM 1865 N N . GLU A 1 239 ? 10.672 21.655 5.610 1.00 90.94 239 GLU A N 1
ATOM 1866 C CA . GLU A 1 239 ? 10.474 22.474 4.421 1.00 90.94 239 GLU A CA 1
ATOM 1867 C C . GLU A 1 239 ? 9.343 21.871 3.588 1.00 90.94 239 GLU A C 1
ATOM 1869 O O . GLU A 1 239 ? 9.463 20.756 3.077 1.00 90.94 239 GLU A O 1
ATOM 1874 N N . ILE A 1 240 ? 8.242 22.606 3.451 1.00 91.94 240 ILE A N 1
ATOM 1875 C CA . ILE A 1 240 ? 7.113 22.177 2.626 1.00 91.94 240 ILE A CA 1
ATOM 1876 C C . ILE A 1 240 ? 7.427 22.497 1.178 1.00 91.94 240 ILE A C 1
ATOM 1878 O O . ILE A 1 240 ? 7.780 23.624 0.830 1.00 91.94 240 ILE A O 1
ATOM 1882 N N . ARG A 1 241 ? 7.297 21.481 0.332 1.00 88.19 241 ARG A N 1
ATOM 1883 C CA . ARG A 1 241 ? 7.543 21.590 -1.099 1.00 88.19 241 ARG A CA 1
ATOM 1884 C C . ARG A 1 241 ? 6.256 21.290 -1.838 1.00 88.19 241 ARG A C 1
ATOM 1886 O O . ARG A 1 241 ? 5.699 20.205 -1.687 1.00 88.19 241 ARG A O 1
ATOM 1893 N N . ASP A 1 242 ? 5.821 22.241 -2.655 1.00 85.50 242 ASP A N 1
ATOM 1894 C CA . ASP A 1 242 ? 4.715 22.019 -3.577 1.00 85.50 242 ASP A CA 1
ATOM 1895 C C . ASP A 1 242 ? 5.080 20.926 -4.593 1.00 85.50 242 ASP A C 1
ATOM 1897 O O . ASP A 1 242 ? 6.208 20.852 -5.091 1.00 85.50 242 ASP A O 1
ATOM 1901 N N . GLY A 1 243 ? 4.101 20.093 -4.940 1.00 86.88 243 GLY A N 1
ATOM 1902 C CA . GLY A 1 243 ? 4.266 19.031 -5.928 1.00 86.88 243 GLY A CA 1
ATOM 1903 C C . GLY A 1 243 ? 4.929 17.772 -5.367 1.00 86.88 243 GLY A C 1
ATOM 1904 O O . GLY A 1 243 ? 4.546 17.265 -4.316 1.00 86.88 243 GLY A O 1
ATOM 1905 N N . ASP A 1 244 ? 5.871 17.210 -6.124 1.00 89.88 244 ASP A N 1
ATOM 1906 C CA . ASP A 1 244 ? 6.463 15.898 -5.857 1.00 89.88 244 ASP A CA 1
ATOM 1907 C C . ASP A 1 244 ? 7.843 16.018 -5.196 1.00 89.88 244 ASP A C 1
ATOM 1909 O O . ASP A 1 244 ? 8.883 16.056 -5.858 1.00 89.88 244 ASP A O 1
ATOM 1913 N N . ALA A 1 245 ? 7.855 16.040 -3.862 1.00 90.38 245 ALA A N 1
ATOM 1914 C CA . ALA A 1 245 ? 9.089 16.080 -3.081 1.00 90.38 245 ALA A CA 1
ATOM 1915 C C . ALA A 1 245 ? 9.910 14.775 -3.166 1.00 90.38 245 ALA A C 1
ATOM 1917 O O . ALA A 1 245 ? 11.107 14.779 -2.865 1.00 90.38 245 ALA A O 1
ATOM 1918 N N . MET A 1 246 ? 9.293 13.664 -3.589 1.00 92.19 246 MET A N 1
ATOM 1919 C CA . MET A 1 246 ? 9.931 12.349 -3.690 1.00 92.19 246 MET A CA 1
ATOM 1920 C C . MET A 1 246 ? 10.534 12.068 -5.072 1.00 92.19 246 MET A C 1
ATOM 1922 O O . MET A 1 246 ? 11.148 11.014 -5.255 1.00 92.19 246 MET A O 1
ATOM 1926 N N . ASN A 1 247 ? 10.416 12.995 -6.030 1.00 92.06 247 ASN A N 1
ATOM 1927 C CA . ASN A 1 247 ? 10.937 12.867 -7.395 1.00 92.06 247 ASN A CA 1
ATOM 1928 C C . ASN A 1 247 ? 10.529 11.535 -8.053 1.00 92.06 247 ASN A C 1
ATOM 1930 O O . ASN A 1 247 ? 11.378 10.744 -8.467 1.00 92.06 247 ASN A O 1
ATOM 1934 N N . GLY A 1 248 ? 9.233 11.238 -8.075 1.00 91.38 248 GLY A N 1
ATOM 1935 C CA . GLY A 1 248 ? 8.643 10.034 -8.655 1.00 91.38 248 GLY A CA 1
ATOM 1936 C C . GLY A 1 248 ? 8.991 8.759 -7.893 1.00 91.38 248 GLY A C 1
ATOM 1937 O O . GLY A 1 248 ? 8.821 7.662 -8.415 1.00 91.38 248 GLY A O 1
ATOM 1938 N N . SER A 1 249 ? 9.525 8.892 -6.675 1.00 94.25 249 SER A N 1
ATOM 1939 C CA . SER A 1 249 ? 10.167 7.813 -5.920 1.00 94.25 249 SER A CA 1
ATOM 1940 C C . SER A 1 249 ? 11.359 7.183 -6.635 1.00 94.25 249 SER A C 1
ATOM 1942 O O . SER A 1 249 ? 11.747 6.068 -6.304 1.00 94.25 249 SER A O 1
ATOM 1944 N N . PHE A 1 250 ? 12.007 7.877 -7.572 1.00 96.25 250 PHE A N 1
ATOM 1945 C CA . PHE A 1 250 ? 13.229 7.404 -8.225 1.00 96.25 250 PHE A CA 1
ATOM 1946 C C . PHE A 1 250 ? 14.447 7.560 -7.288 1.00 96.25 250 PHE A C 1
ATOM 1948 O O . PHE A 1 250 ? 15.367 8.348 -7.527 1.00 96.25 250 PHE A O 1
ATOM 1955 N N . LEU A 1 251 ? 14.427 6.829 -6.167 1.00 93.25 251 LEU A N 1
ATOM 1956 C CA . LEU A 1 251 ? 15.383 6.921 -5.057 1.00 93.25 251 LEU A CA 1
ATOM 1957 C C . LEU A 1 251 ? 16.459 5.825 -5.063 1.00 93.25 251 LEU A C 1
ATOM 1959 O O . LEU A 1 251 ? 17.374 5.863 -4.240 1.00 93.25 251 LEU A O 1
ATOM 1963 N N . GLY A 1 252 ? 16.382 4.878 -5.995 1.00 93.69 252 GLY A N 1
ATOM 1964 C CA . GLY A 1 252 ? 17.304 3.754 -6.100 1.00 93.69 252 GLY A CA 1
ATOM 1965 C C . GLY A 1 252 ? 18.577 4.036 -6.904 1.00 93.69 252 GLY A C 1
ATOM 1966 O O . GLY A 1 252 ? 18.998 5.179 -7.122 1.00 93.69 252 GLY A O 1
ATOM 1967 N N . VAL A 1 253 ? 19.208 2.948 -7.346 1.00 94.31 253 VAL A N 1
ATOM 1968 C CA . VAL A 1 253 ? 20.462 2.959 -8.115 1.00 94.31 253 VAL A CA 1
ATOM 1969 C C . VAL A 1 253 ? 20.215 3.451 -9.544 1.00 94.31 253 VAL A C 1
ATOM 1971 O O . VAL A 1 253 ? 19.205 3.101 -10.160 1.00 94.31 253 VAL A O 1
ATOM 1974 N N . ASN A 1 254 ? 21.144 4.253 -10.065 1.00 96.06 254 ASN A N 1
ATOM 1975 C CA . ASN A 1 254 ? 21.238 4.641 -11.473 1.00 96.06 254 ASN A CA 1
ATOM 1976 C C . ASN A 1 254 ? 22.471 3.992 -12.103 1.00 96.06 254 ASN A C 1
ATOM 1978 O O . ASN A 1 254 ? 23.452 3.768 -11.401 1.00 96.06 254 ASN A O 1
ATOM 1982 N N . TYR A 1 255 ? 22.425 3.788 -13.415 1.00 96.44 255 TYR A N 1
ATOM 1983 C CA . TYR A 1 255 ? 23.562 3.348 -14.214 1.00 96.44 255 TYR A CA 1
ATOM 1984 C C . TYR A 1 255 ? 23.794 4.364 -15.329 1.00 96.44 255 TYR A C 1
ATOM 1986 O O . TYR A 1 255 ? 22.843 4.840 -15.951 1.00 96.44 255 TYR A O 1
ATOM 1994 N N . SER A 1 256 ? 25.048 4.733 -15.544 1.00 96.12 256 SER A N 1
ATOM 1995 C CA . SER A 1 256 ? 25.465 5.598 -16.643 1.00 96.12 256 SER A CA 1
ATOM 1996 C C . SER A 1 256 ? 25.455 4.854 -17.981 1.00 96.12 256 SER A C 1
ATOM 1998 O O . SER A 1 256 ? 25.566 3.630 -18.032 1.00 96.12 256 SER A O 1
ATOM 2000 N N . ASP A 1 257 ? 25.378 5.605 -19.082 1.00 94.69 257 ASP A N 1
ATOM 2001 C CA . ASP A 1 257 ? 25.499 5.052 -20.439 1.00 94.69 257 ASP A CA 1
ATOM 2002 C C . ASP A 1 257 ? 26.802 4.260 -20.639 1.00 94.69 257 ASP A C 1
ATOM 2004 O O . ASP A 1 257 ? 26.831 3.319 -21.429 1.00 94.69 257 ASP A O 1
ATOM 2008 N N . GLU A 1 258 ? 27.878 4.657 -19.953 1.00 97.25 258 GLU A N 1
ATOM 2009 C CA . GLU A 1 258 ? 29.171 3.975 -19.994 1.00 97.25 258 GLU A CA 1
ATOM 2010 C C . GLU A 1 258 ? 29.102 2.621 -19.289 1.00 97.25 258 GLU A C 1
ATOM 2012 O O . GLU A 1 258 ? 29.414 1.614 -19.911 1.00 97.25 258 GLU A O 1
ATOM 2017 N N . GLU A 1 259 ? 28.575 2.562 -18.062 1.00 97.50 259 GLU A N 1
ATOM 2018 C CA . GLU A 1 259 ? 28.387 1.292 -17.343 1.00 97.50 259 GLU A CA 1
ATOM 2019 C C . GLU A 1 259 ? 27.482 0.320 -18.111 1.00 97.50 259 GLU A C 1
ATOM 2021 O O . GLU A 1 259 ? 27.758 -0.878 -18.168 1.00 97.50 259 GLU A O 1
ATOM 2026 N N . VAL A 1 260 ? 26.407 0.828 -18.725 1.00 96.94 260 VAL A N 1
ATOM 2027 C CA . VAL A 1 260 ? 25.506 0.005 -19.544 1.00 96.94 260 VAL A CA 1
ATOM 2028 C C . VAL A 1 260 ? 26.220 -0.501 -20.796 1.00 96.94 260 VAL A C 1
ATOM 2030 O O . VAL A 1 260 ? 26.099 -1.680 -21.120 1.00 96.94 260 VAL A O 1
ATOM 2033 N N . ARG A 1 261 ? 26.967 0.358 -21.502 1.00 97.38 261 ARG A N 1
ATOM 2034 C CA . ARG A 1 261 ? 27.738 -0.044 -22.687 1.00 97.38 261 ARG A CA 1
ATOM 2035 C C . ARG A 1 261 ? 28.769 -1.107 -22.328 1.00 97.38 261 ARG A C 1
ATOM 2037 O O . ARG A 1 261 ? 28.809 -2.136 -22.989 1.00 97.38 261 ARG A O 1
ATOM 2044 N N . ASP A 1 262 ? 29.561 -0.865 -21.292 1.00 98.25 262 ASP A N 1
ATOM 2045 C CA . ASP A 1 262 ? 30.646 -1.754 -20.891 1.00 98.25 262 ASP A CA 1
ATOM 2046 C C . ASP A 1 262 ? 30.093 -3.130 -20.480 1.00 98.25 262 ASP A C 1
ATOM 2048 O O . ASP A 1 262 ? 30.651 -4.154 -20.864 1.00 98.25 262 ASP A O 1
ATOM 2052 N N . PHE A 1 263 ? 28.939 -3.175 -19.798 1.00 97.94 263 PHE A N 1
ATOM 2053 C CA . PHE A 1 263 ? 28.225 -4.427 -19.524 1.00 97.94 263 PHE A CA 1
ATOM 2054 C C . PHE A 1 263 ? 27.775 -5.144 -20.807 1.00 97.94 263 PHE A C 1
ATOM 2056 O O . PHE A 1 263 ? 27.945 -6.355 -20.925 1.00 97.94 263 PHE A O 1
ATOM 2063 N N . LEU A 1 264 ? 27.192 -4.424 -21.773 1.00 98.12 264 LEU A N 1
ATOM 2064 C CA . LEU A 1 264 ? 26.742 -5.020 -23.036 1.00 98.12 264 LEU A CA 1
ATOM 2065 C C . LEU A 1 264 ? 27.916 -5.558 -23.866 1.00 98.12 264 LEU A C 1
ATOM 2067 O O . LEU A 1 264 ? 27.783 -6.614 -24.479 1.00 98.12 264 LEU A O 1
ATOM 2071 N N . GLU A 1 265 ? 29.052 -4.858 -23.872 1.00 97.88 265 GLU A N 1
ATOM 2072 C CA . GLU A 1 265 ? 30.277 -5.282 -24.557 1.00 97.88 265 GLU A CA 1
ATOM 2073 C C . GLU A 1 265 ? 30.919 -6.502 -23.877 1.00 97.88 265 GLU A C 1
ATOM 2075 O O . GLU A 1 265 ? 31.230 -7.474 -24.562 1.00 97.88 265 GLU A O 1
ATOM 2080 N N . ASP A 1 266 ? 31.056 -6.494 -22.545 1.00 98.38 266 ASP A N 1
ATOM 2081 C CA . ASP A 1 266 ? 31.605 -7.615 -21.762 1.00 98.38 266 ASP A CA 1
ATOM 2082 C C . ASP A 1 266 ? 30.765 -8.894 -21.901 1.00 98.38 266 ASP A C 1
ATOM 2084 O O . ASP A 1 266 ? 31.299 -9.997 -21.997 1.00 98.38 266 ASP A O 1
ATOM 2088 N N . GLN A 1 267 ? 29.440 -8.746 -21.967 1.00 98.38 267 GLN A N 1
ATOM 2089 C CA . GLN A 1 267 ? 28.509 -9.860 -22.148 1.00 98.38 267 GLN A CA 1
ATOM 2090 C C . GLN A 1 267 ? 28.258 -10.216 -23.626 1.00 98.38 267 GLN A C 1
ATOM 2092 O O . GLN A 1 267 ? 27.423 -11.076 -23.909 1.00 98.38 267 GLN A O 1
ATOM 2097 N N . GLU A 1 268 ? 28.944 -9.556 -24.568 1.00 98.06 268 GLU A N 1
ATOM 2098 C CA . GLU A 1 268 ? 28.800 -9.743 -26.020 1.00 98.06 268 GLU A CA 1
ATOM 2099 C C . GLU A 1 268 ? 27.341 -9.617 -26.523 1.00 98.06 268 GLU A C 1
ATOM 2101 O O . GLU A 1 268 ? 26.917 -10.291 -27.467 1.00 98.06 268 GLU A O 1
ATOM 2106 N N . ILE A 1 269 ? 26.544 -8.741 -25.898 1.00 98.06 269 ILE A N 1
ATOM 2107 C CA . ILE A 1 269 ? 25.128 -8.524 -26.221 1.00 98.06 269 ILE A CA 1
ATOM 2108 C C . ILE A 1 269 ? 25.011 -7.498 -27.360 1.00 98.06 269 ILE A C 1
ATOM 2110 O O . ILE A 1 269 ? 25.409 -6.345 -27.189 1.00 98.06 269 ILE A O 1
ATOM 2114 N N . PRO A 1 270 ? 24.407 -7.844 -28.515 1.00 97.81 270 PRO A N 1
ATOM 2115 C CA . PRO A 1 270 ? 24.208 -6.891 -29.602 1.00 97.81 270 PRO A CA 1
ATOM 2116 C C . PRO A 1 270 ? 23.291 -5.736 -29.187 1.00 97.81 270 PRO A C 1
ATOM 2118 O O . PRO A 1 270 ? 22.185 -5.957 -28.692 1.00 97.81 270 PRO A O 1
ATOM 2121 N N . TYR A 1 271 ? 23.712 -4.500 -29.457 1.00 97.06 271 TYR A N 1
ATOM 2122 C CA . TYR A 1 271 ? 22.927 -3.307 -29.149 1.00 97.06 271 TYR A CA 1
ATOM 2123 C C . TYR A 1 271 ? 23.002 -2.261 -30.264 1.00 97.06 271 TYR A C 1
ATOM 2125 O O . TYR A 1 271 ? 23.834 -2.312 -31.168 1.00 97.06 271 TYR A O 1
ATOM 2133 N N . THR A 1 272 ? 22.095 -1.288 -30.215 1.00 96.62 272 THR A N 1
ATOM 2134 C CA . THR A 1 272 ? 22.135 -0.100 -31.071 1.00 96.62 272 THR A CA 1
ATOM 2135 C C . THR A 1 272 ? 21.993 1.126 -30.190 1.00 96.62 272 THR A C 1
ATOM 2137 O O . THR A 1 272 ? 21.006 1.254 -29.469 1.00 96.62 272 THR A O 1
ATOM 2140 N N . LYS A 1 273 ? 22.966 2.037 -30.263 1.00 96.00 273 LYS A N 1
ATOM 2141 C CA . LYS A 1 273 ? 22.862 3.341 -29.610 1.00 96.00 273 LYS A CA 1
ATOM 2142 C C . LYS A 1 273 ? 22.082 4.293 -30.512 1.00 96.00 273 LYS A C 1
ATOM 2144 O O . LYS A 1 273 ? 22.428 4.455 -31.679 1.00 96.00 273 LYS A O 1
ATOM 2149 N N . VAL A 1 274 ? 21.054 4.915 -29.955 1.00 96.62 274 VAL A N 1
ATOM 2150 C CA . VAL A 1 274 ? 20.220 5.925 -30.616 1.00 96.62 274 VAL A CA 1
ATOM 2151 C C . VAL A 1 274 ? 20.053 7.126 -29.692 1.00 96.62 274 VAL A C 1
ATOM 2153 O O . VAL A 1 274 ? 20.315 7.024 -28.491 1.00 96.62 274 VAL A O 1
ATOM 2156 N N . ASP A 1 275 ? 19.636 8.264 -30.240 1.00 96.69 275 ASP A N 1
ATOM 2157 C CA . ASP A 1 275 ? 19.230 9.402 -29.417 1.00 96.69 275 ASP A CA 1
ATOM 2158 C C . ASP A 1 275 ? 17.846 9.180 -28.776 1.00 96.69 275 ASP A C 1
ATOM 2160 O O . ASP A 1 275 ? 17.148 8.200 -29.049 1.00 96.69 275 ASP A O 1
ATOM 2164 N N . ARG A 1 276 ? 17.452 10.096 -27.886 1.00 94.56 276 ARG A N 1
ATOM 2165 C CA . ARG A 1 276 ? 16.208 9.985 -27.115 1.00 94.56 276 ARG A CA 1
ATOM 2166 C C . ARG A 1 276 ? 14.953 10.044 -27.989 1.00 94.56 276 ARG A C 1
ATOM 2168 O O . ARG A 1 276 ? 13.996 9.324 -27.706 1.00 94.56 276 ARG A O 1
ATOM 2175 N N . ASP A 1 277 ? 14.946 10.877 -29.024 1.00 97.38 277 ASP A N 1
ATOM 2176 C CA . ASP A 1 277 ? 13.773 11.071 -29.882 1.00 97.38 277 ASP A CA 1
ATOM 2177 C C . ASP A 1 277 ? 13.573 9.870 -30.805 1.00 97.38 277 ASP A C 1
ATOM 2179 O O . ASP A 1 277 ? 12.448 9.449 -31.082 1.00 97.38 277 ASP A O 1
ATOM 2183 N N . GLU A 1 278 ? 14.669 9.293 -31.287 1.00 98.06 278 GLU A N 1
ATOM 2184 C CA . GLU A 1 278 ? 14.654 8.037 -32.015 1.00 98.06 278 GLU A CA 1
ATOM 2185 C C . GLU A 1 278 ? 14.272 6.858 -31.117 1.00 98.06 278 GLU A C 1
ATOM 2187 O O . GLU A 1 278 ? 13.439 6.050 -31.529 1.00 98.06 278 GLU A O 1
ATOM 2192 N N . LEU A 1 279 ? 14.805 6.772 -29.893 1.00 96.81 279 LEU A N 1
ATOM 2193 C CA . LEU A 1 279 ? 14.418 5.739 -28.929 1.00 96.81 279 LEU A CA 1
ATOM 2194 C C . LEU A 1 279 ? 12.910 5.767 -28.670 1.00 96.81 279 LEU A C 1
ATOM 2196 O O . LEU A 1 279 ? 12.255 4.732 -28.768 1.00 96.81 279 LEU A O 1
ATOM 2200 N N . ALA A 1 280 ? 12.359 6.950 -28.385 1.00 97.00 280 ALA A N 1
ATOM 2201 C CA . ALA A 1 280 ? 10.936 7.122 -28.115 1.00 97.00 280 ALA A CA 1
ATOM 2202 C C . ALA A 1 280 ? 10.071 6.683 -29.306 1.00 97.00 280 ALA A C 1
ATOM 2204 O O . ALA A 1 280 ? 9.106 5.945 -29.114 1.00 97.00 280 ALA A O 1
ATOM 2205 N N . ARG A 1 281 ? 10.444 7.072 -30.535 1.00 98.06 281 ARG A N 1
ATOM 2206 C CA . ARG A 1 281 ? 9.747 6.636 -31.757 1.00 98.06 281 ARG A CA 1
ATOM 2207 C C . ARG A 1 281 ? 9.808 5.123 -31.940 1.00 98.06 281 ARG A C 1
ATOM 2209 O O . ARG A 1 281 ? 8.769 4.501 -32.110 1.00 98.06 281 ARG A O 1
ATOM 2216 N N . ARG A 1 282 ? 10.995 4.520 -31.820 1.00 97.75 282 ARG A N 1
ATOM 2217 C CA . ARG A 1 282 ? 11.169 3.065 -31.957 1.00 97.75 282 ARG A CA 1
ATOM 2218 C C . ARG A 1 282 ? 10.359 2.291 -30.919 1.00 97.75 282 ARG A C 1
ATOM 2220 O O . ARG A 1 282 ? 9.739 1.293 -31.261 1.00 97.75 282 ARG A O 1
ATOM 2227 N N . VAL A 1 283 ? 10.353 2.733 -29.660 1.00 97.38 283 VAL A N 1
ATOM 2228 C CA . VAL A 1 283 ? 9.547 2.093 -28.609 1.00 97.38 283 VAL A CA 1
ATOM 2229 C C . VAL A 1 283 ? 8.056 2.253 -28.891 1.00 97.38 283 VAL A C 1
ATOM 2231 O O . VAL A 1 283 ? 7.324 1.280 -28.750 1.00 97.38 283 VAL A O 1
ATOM 2234 N N . ALA A 1 284 ? 7.605 3.425 -29.341 1.00 96.88 284 ALA A N 1
ATOM 2235 C CA . ALA A 1 284 ? 6.212 3.623 -29.731 1.00 96.88 284 ALA A CA 1
ATOM 2236 C C . ALA A 1 284 ? 5.798 2.687 -30.879 1.00 96.88 284 ALA A C 1
ATOM 2238 O O . ALA A 1 284 ? 4.767 2.029 -30.767 1.00 96.88 284 ALA A O 1
ATOM 2239 N N . ASP A 1 285 ? 6.622 2.564 -31.923 1.00 97.56 285 ASP A N 1
ATOM 2240 C CA . ASP A 1 285 ? 6.375 1.647 -33.043 1.00 97.56 285 ASP A CA 1
ATOM 2241 C C . ASP A 1 285 ? 6.297 0.187 -32.559 1.00 97.56 285 ASP A C 1
ATOM 2243 O O . ASP A 1 285 ? 5.359 -0.533 -32.895 1.00 97.56 285 ASP A O 1
ATOM 2247 N N . LEU A 1 286 ? 7.218 -0.236 -31.682 1.00 97.00 286 LEU A N 1
ATOM 2248 C CA . LEU A 1 286 ? 7.195 -1.573 -31.077 1.00 97.00 286 LEU A CA 1
ATOM 2249 C C . LEU A 1 286 ? 5.917 -1.830 -30.265 1.00 97.00 286 LEU A C 1
ATOM 2251 O O . LEU A 1 286 ? 5.366 -2.927 -30.332 1.00 97.00 286 LEU A O 1
ATOM 2255 N N . LEU A 1 287 ? 5.435 -0.842 -29.508 1.00 96.62 287 LEU A N 1
ATOM 2256 C CA . LEU A 1 287 ? 4.187 -0.964 -28.751 1.00 96.62 287 LEU A CA 1
ATOM 2257 C C . LEU A 1 287 ? 2.973 -1.039 -29.688 1.00 96.62 287 LEU A C 1
ATOM 2259 O O . LEU A 1 287 ? 2.090 -1.863 -29.466 1.00 96.62 287 LEU A O 1
ATOM 2263 N N . VAL A 1 288 ? 2.931 -0.241 -30.759 1.00 96.12 288 VAL A N 1
ATOM 2264 C CA . VAL A 1 288 ? 1.874 -0.332 -31.786 1.00 96.12 288 VAL A CA 1
ATOM 2265 C C . VAL A 1 288 ? 1.851 -1.724 -32.422 1.00 96.12 288 VAL A C 1
ATOM 2267 O O . VAL A 1 288 ? 0.775 -2.294 -32.596 1.00 96.12 288 VAL A O 1
ATOM 2270 N N . ASP A 1 289 ? 3.024 -2.311 -32.652 1.00 95.81 289 ASP A N 1
ATOM 2271 C CA . ASP A 1 289 ? 3.201 -3.676 -33.161 1.00 95.81 289 ASP A CA 1
ATOM 2272 C C . ASP A 1 289 ? 2.974 -4.779 -32.099 1.00 95.81 289 ASP A C 1
ATOM 2274 O O . ASP A 1 289 ? 3.361 -5.938 -32.298 1.00 95.81 289 ASP A O 1
ATOM 2278 N N . GLU A 1 290 ? 2.359 -4.427 -30.962 1.00 95.50 290 GLU A N 1
ATOM 2279 C CA . GLU A 1 290 ? 2.025 -5.310 -29.834 1.00 95.50 290 GLU A CA 1
ATOM 2280 C C . GLU A 1 290 ? 3.240 -6.068 -29.268 1.00 95.50 290 GLU A C 1
ATOM 2282 O O . GLU A 1 290 ? 3.127 -7.190 -28.766 1.00 95.50 290 GLU A O 1
ATOM 2287 N N . LYS A 1 291 ? 4.438 -5.479 -29.356 1.00 96.12 291 LYS A N 1
ATOM 2288 C CA . LYS A 1 291 ? 5.632 -6.029 -28.710 1.00 96.12 291 LYS A CA 1
ATOM 2289 C C . LYS A 1 291 ? 5.652 -5.667 -27.231 1.00 96.12 291 LYS A C 1
ATOM 2291 O O . LYS A 1 291 ? 5.199 -4.603 -26.816 1.00 96.12 291 LYS A O 1
ATOM 2296 N N . VAL A 1 292 ? 6.251 -6.557 -26.447 1.00 96.06 292 VAL A N 1
ATOM 2297 C CA . VAL A 1 292 ? 6.582 -6.312 -25.043 1.00 96.06 292 VAL A CA 1
ATOM 2298 C C . VAL A 1 292 ? 7.983 -5.713 -24.980 1.00 96.06 292 VAL A C 1
ATOM 2300 O O . VAL A 1 292 ? 8.928 -6.299 -25.511 1.00 96.06 292 VAL A O 1
ATOM 2303 N N . VAL A 1 293 ? 8.124 -4.554 -24.337 1.00 97.62 293 VAL A N 1
ATOM 2304 C CA . VAL A 1 293 ? 9.393 -3.816 -24.266 1.00 97.62 293 VAL A CA 1
ATOM 2305 C C . VAL A 1 293 ? 9.877 -3.748 -22.823 1.00 97.62 293 VAL A C 1
ATOM 2307 O O . VAL A 1 293 ? 9.215 -3.173 -21.962 1.00 97.62 293 VAL A O 1
ATOM 2310 N N . GLY A 1 294 ? 11.056 -4.308 -22.551 1.00 97.81 294 GLY A N 1
ATOM 2311 C CA . GLY A 1 294 ? 11.771 -4.044 -21.303 1.00 97.81 294 GLY A CA 1
ATOM 2312 C C . GLY A 1 294 ? 12.298 -2.609 -21.301 1.00 97.81 294 GLY A C 1
ATOM 2313 O O . GLY A 1 294 ? 12.983 -2.201 -22.236 1.00 97.81 294 GLY A O 1
ATOM 2314 N N . TRP A 1 295 ? 11.972 -1.845 -20.265 1.00 97.19 295 TRP A N 1
ATOM 2315 C CA . TRP A 1 295 ? 12.309 -0.435 -20.140 1.00 97.19 295 TRP A CA 1
ATOM 2316 C C . TRP A 1 295 ? 13.127 -0.189 -18.873 1.00 97.19 295 TRP A C 1
ATOM 2318 O O . TRP A 1 295 ? 12.650 -0.366 -17.749 1.00 97.19 295 TRP A O 1
ATOM 2328 N N . PHE A 1 296 ? 14.382 0.202 -19.076 1.00 96.56 296 PHE A N 1
ATOM 2329 C CA . PHE A 1 296 ? 15.382 0.404 -18.036 1.00 96.56 296 PHE A CA 1
ATOM 2330 C C . PHE A 1 296 ? 16.021 1.778 -18.231 1.00 96.56 296 PHE A C 1
ATOM 2332 O O . PHE A 1 296 ? 16.774 1.980 -19.180 1.00 96.56 296 PHE A O 1
ATOM 2339 N N . GLN A 1 297 ? 15.707 2.730 -17.355 1.00 94.44 297 GLN A N 1
ATOM 2340 C CA . GLN A 1 297 ? 16.286 4.074 -17.406 1.00 94.44 297 GLN A CA 1
ATOM 2341 C C . GLN A 1 297 ? 16.434 4.679 -16.013 1.00 94.44 297 GLN A C 1
ATOM 2343 O O . GLN A 1 297 ? 15.654 4.378 -15.109 1.00 94.44 297 GLN A O 1
ATOM 2348 N N . GLY A 1 298 ? 17.406 5.576 -15.860 1.00 95.25 298 GLY A N 1
ATOM 2349 C CA . GLY A 1 298 ? 17.541 6.406 -14.670 1.00 95.25 298 GLY A CA 1
ATOM 2350 C C . GLY A 1 298 ? 17.633 5.622 -13.356 1.00 95.25 298 GLY A C 1
ATOM 2351 O O . GLY A 1 298 ? 17.976 4.430 -13.299 1.00 95.25 298 GLY A O 1
ATOM 2352 N N . ARG A 1 299 ? 17.289 6.323 -12.273 1.00 96.81 299 ARG A N 1
ATOM 2353 C CA . ARG A 1 299 ? 17.207 5.740 -10.934 1.00 96.81 299 ARG A CA 1
ATOM 2354 C C . ARG A 1 299 ? 16.023 4.780 -10.840 1.00 96.81 299 ARG A C 1
ATOM 2356 O O . ARG A 1 299 ? 14.960 5.048 -11.385 1.00 96.81 299 ARG A O 1
ATOM 2363 N N . MET A 1 300 ? 16.221 3.672 -10.135 1.00 95.50 300 MET A N 1
ATOM 2364 C CA . MET A 1 300 ? 15.155 2.722 -9.807 1.00 95.50 300 MET A CA 1
ATOM 2365 C C . MET A 1 300 ? 14.116 3.348 -8.858 1.00 95.50 300 MET A C 1
ATOM 2367 O O . MET A 1 300 ? 14.461 4.143 -7.980 1.00 95.50 300 MET A O 1
ATOM 2371 N N . GLU A 1 301 ? 12.857 2.965 -9.044 1.00 96.00 301 GLU A N 1
ATOM 2372 C CA . GLU A 1 301 ? 11.724 3.304 -8.189 1.00 96.00 301 GLU A CA 1
ATOM 2373 C C . GLU A 1 301 ? 11.871 2.702 -6.785 1.00 96.00 301 GLU A C 1
ATOM 2375 O O . GLU A 1 301 ? 12.336 1.576 -6.612 1.00 96.00 301 GLU A O 1
ATOM 2380 N N . PHE A 1 302 ? 11.423 3.435 -5.772 1.00 95.50 302 PHE A N 1
ATOM 2381 C CA . PHE A 1 302 ? 11.286 2.972 -4.402 1.00 95.50 302 PHE A CA 1
ATOM 2382 C C . PHE A 1 302 ? 9.825 2.618 -4.125 1.00 95.50 302 PHE A C 1
ATOM 2384 O O . PHE A 1 302 ? 8.935 3.456 -4.259 1.00 95.50 302 PHE A O 1
ATOM 2391 N N . GLY A 1 303 ? 9.589 1.364 -3.746 1.00 94.00 303 GLY A N 1
ATOM 2392 C CA . GLY A 1 303 ? 8.255 0.803 -3.554 1.00 94.00 303 GLY A CA 1
ATOM 2393 C C . GLY A 1 303 ? 7.949 -0.335 -4.536 1.00 94.00 303 GLY A C 1
ATOM 2394 O O . GLY A 1 303 ? 8.801 -0.731 -5.331 1.00 94.00 303 GLY A O 1
ATOM 2395 N N . PRO A 1 304 ? 6.738 -0.913 -4.475 1.00 92.44 304 PRO A N 1
ATOM 2396 C CA . PRO A 1 304 ? 6.406 -2.147 -5.188 1.00 92.44 304 PRO A CA 1
ATOM 2397 C C . PRO A 1 304 ? 5.923 -1.931 -6.630 1.00 92.44 304 PRO A C 1
ATOM 2399 O O . PRO A 1 304 ? 5.582 -2.901 -7.310 1.00 92.44 304 PRO A O 1
ATOM 2402 N N . ARG A 1 305 ? 5.807 -0.682 -7.097 1.00 93.62 305 ARG A N 1
ATOM 2403 C CA . ARG A 1 305 ? 5.269 -0.352 -8.423 1.00 93.62 305 ARG A CA 1
ATOM 2404 C C . ARG A 1 305 ? 6.378 0.125 -9.351 1.00 93.62 305 ARG A C 1
ATOM 2406 O O . ARG A 1 305 ? 7.158 0.998 -8.995 1.00 93.62 305 ARG A O 1
ATOM 2413 N N . ALA A 1 306 ? 6.383 -0.425 -10.559 1.00 95.38 306 ALA A N 1
ATOM 2414 C CA . ALA A 1 306 ? 7.154 0.111 -11.667 1.00 95.38 306 ALA A CA 1
ATOM 2415 C C . ALA A 1 306 ? 6.476 1.395 -12.183 1.00 95.38 306 ALA A C 1
ATOM 2417 O O . ALA A 1 306 ? 5.272 1.393 -12.438 1.00 95.38 306 ALA A O 1
ATOM 2418 N N . LEU A 1 307 ? 7.245 2.474 -12.328 1.00 95.75 307 LEU A N 1
ATOM 2419 C CA . LEU A 1 307 ? 6.800 3.821 -12.716 1.00 95.75 307 LEU A CA 1
ATOM 2420 C C . LEU A 1 307 ? 7.612 4.366 -13.906 1.00 95.75 307 LEU A C 1
ATOM 2422 O O . LEU A 1 307 ? 7.726 5.573 -14.100 1.00 95.75 307 LEU A O 1
ATOM 2426 N N . GLY A 1 308 ? 8.186 3.479 -14.721 1.00 95.00 308 GLY A N 1
ATOM 2427 C CA . GLY A 1 308 ? 8.950 3.837 -15.917 1.00 95.00 308 GLY A CA 1
ATOM 2428 C C . GLY A 1 308 ? 10.465 3.932 -15.718 1.00 95.00 308 GLY A C 1
ATOM 2429 O O . GLY A 1 308 ? 11.155 4.354 -16.641 1.00 95.00 308 GLY A O 1
ATOM 2430 N N . GLY A 1 309 ? 11.002 3.546 -14.563 1.00 95.62 309 GLY A N 1
ATOM 2431 C CA . GLY A 1 309 ? 12.436 3.349 -14.330 1.00 95.62 309 GLY A CA 1
ATOM 2432 C C . GLY A 1 309 ? 12.852 1.900 -14.589 1.00 95.62 309 GLY A C 1
ATOM 2433 O O . GLY A 1 309 ? 13.842 1.651 -15.282 1.00 95.62 309 GLY A O 1
ATOM 2434 N N . ARG A 1 310 ? 12.085 0.936 -14.069 1.00 96.88 310 ARG A N 1
ATOM 2435 C CA . ARG A 1 310 ? 12.273 -0.514 -14.257 1.00 96.88 310 ARG A CA 1
ATOM 2436 C C . ARG A 1 310 ? 10.940 -1.155 -14.616 1.00 96.88 310 ARG A C 1
ATOM 2438 O O . ARG A 1 310 ? 10.212 -1.637 -13.757 1.00 96.88 310 ARG A O 1
ATOM 2445 N N . SER A 1 311 ? 10.574 -1.099 -15.890 1.00 97.38 311 SER A N 1
ATOM 2446 C CA . SER A 1 311 ? 9.227 -1.450 -16.349 1.00 97.38 311 SER A CA 1
ATOM 2447 C C . SER A 1 311 ? 9.240 -2.454 -17.489 1.00 97.38 311 SER A C 1
ATOM 2449 O O . SER A 1 311 ? 10.194 -2.547 -18.254 1.00 97.38 311 SER A O 1
ATOM 2451 N N . ILE A 1 312 ? 8.139 -3.186 -17.615 1.00 97.50 312 ILE A N 1
ATOM 2452 C CA . ILE A 1 312 ? 7.794 -3.924 -18.824 1.00 97.50 312 ILE A CA 1
ATOM 2453 C C . ILE A 1 312 ? 6.614 -3.179 -19.437 1.00 97.50 312 ILE A C 1
ATOM 2455 O O . ILE A 1 312 ? 5.569 -3.049 -18.802 1.00 97.50 312 ILE A O 1
ATOM 2459 N N . LEU A 1 313 ? 6.809 -2.636 -20.633 1.00 96.94 313 LEU A N 1
ATOM 2460 C CA . LEU A 1 313 ? 5.811 -1.857 -21.352 1.00 96.94 313 LEU A CA 1
ATOM 2461 C C . LEU A 1 313 ? 5.069 -2.756 -22.343 1.00 96.94 313 LEU A C 1
ATOM 2463 O O . LEU A 1 313 ? 5.677 -3.598 -23.009 1.00 96.94 313 LEU A O 1
ATOM 2467 N N . GLY A 1 314 ? 3.761 -2.546 -22.443 1.00 95.88 314 GLY A N 1
ATOM 2468 C CA . GLY A 1 314 ? 2.872 -3.217 -23.387 1.00 95.88 314 GLY A CA 1
ATOM 2469 C C . GLY A 1 314 ? 1.859 -2.235 -23.967 1.00 95.88 314 GLY A C 1
ATOM 2470 O O . GLY A 1 314 ? 1.738 -1.102 -23.496 1.00 95.88 314 GLY A O 1
ATOM 2471 N N . ASN A 1 315 ? 1.156 -2.658 -25.016 1.00 95.56 315 ASN A N 1
ATOM 2472 C CA . ASN A 1 315 ? 0.170 -1.821 -25.688 1.00 95.56 315 ASN A CA 1
ATOM 2473 C C . ASN A 1 315 ? -1.142 -1.783 -24.889 1.00 95.56 315 ASN A C 1
ATOM 2475 O O . ASN A 1 315 ? -1.822 -2.805 -24.825 1.00 95.56 315 ASN A O 1
ATOM 2479 N N . PRO A 1 316 ? -1.568 -0.625 -24.351 1.00 92.56 316 PRO A N 1
ATOM 2480 C CA . PRO A 1 316 ? -2.809 -0.541 -23.580 1.00 92.56 316 PRO A CA 1
ATOM 2481 C C . PRO A 1 316 ? -4.079 -0.714 -24.434 1.00 92.56 316 PRO A C 1
ATOM 2483 O O . PRO A 1 316 ? -5.172 -0.792 -23.881 1.00 92.56 316 PRO A O 1
ATOM 2486 N N . LEU A 1 317 ? -3.963 -0.721 -25.768 1.00 92.38 317 LEU A N 1
ATOM 2487 C CA . LEU A 1 317 ? -5.083 -0.876 -26.703 1.00 92.38 317 LEU A CA 1
ATOM 2488 C C . LEU A 1 317 ? -5.250 -2.311 -27.216 1.00 92.38 317 LEU A C 1
ATOM 2490 O O . LEU A 1 317 ? -6.230 -2.596 -27.908 1.00 92.38 317 LEU A O 1
ATOM 2494 N N . SER A 1 318 ? -4.295 -3.201 -26.939 1.00 87.56 318 SER A N 1
ATOM 2495 C CA . SER A 1 318 ? -4.392 -4.582 -27.400 1.00 87.56 318 SER A CA 1
ATOM 2496 C C . SER A 1 318 ? -5.386 -5.364 -26.547 1.00 87.56 318 SER A C 1
ATOM 2498 O O . SER A 1 318 ? -5.449 -5.210 -25.334 1.00 87.56 318 SER A O 1
ATOM 2500 N N . ALA A 1 319 ? -6.137 -6.260 -27.184 1.00 83.81 319 ALA A N 1
ATOM 2501 C CA . ALA A 1 319 ? -6.962 -7.247 -26.486 1.00 83.81 319 ALA A CA 1
ATOM 2502 C C . ALA A 1 319 ? -6.202 -8.557 -26.183 1.00 83.81 319 ALA A C 1
ATOM 2504 O O . ALA A 1 319 ? -6.804 -9.514 -25.697 1.00 83.81 319 ALA A O 1
ATOM 2505 N N . ARG A 1 320 ? -4.917 -8.645 -26.561 1.00 74.56 320 ARG A N 1
ATOM 2506 C CA . ARG A 1 320 ? -4.083 -9.859 -26.474 1.00 74.56 320 ARG A CA 1
ATOM 2507 C C . ARG A 1 320 ? -2.962 -9.768 -25.441 1.00 74.56 320 ARG A C 1
ATOM 2509 O O . ARG A 1 320 ? -2.513 -10.817 -24.982 1.00 74.56 320 ARG A O 1
ATOM 2516 N N . THR A 1 321 ? -2.500 -8.559 -25.131 1.00 51.12 321 THR A N 1
ATOM 2517 C CA . THR A 1 321 ? -1.553 -8.255 -24.044 1.00 51.12 321 THR A CA 1
ATOM 2518 C C . THR A 1 321 ? -2.287 -7.599 -22.898 1.00 51.12 321 THR A C 1
ATOM 2520 O O . THR A 1 321 ? -2.020 -7.989 -21.744 1.00 51.12 321 THR A O 1
#

Radius of gyration: 22.35 Å; chains: 1; bounding box: 61×48×53 Å

Sequence (321 aa):
ETDLPKLLFDEHHHSHAASAFYPSPFEEAAVLCLDGVGEWATTSAWHGKGKEIEPLWQIDFPHSLGLLYSAFTYFTGFKVNSGEYKLMGLAPYGDPKYVDIILDNLIQVRDDGSYRLNMDYFAFATELRMTNDRFADLFGGPARKPESEITQREMDLAASVQIVLEETVVRIGRTVRKETGESNLCMAGGVALNCVANGVLLREGIFDNIWIQPAAGDAGGALGAAYSVWHEYCHQDREIRDGDAMNGSFLGVNYSDEEVRDFLEDQEIPYTKVDRDELARRVADLLVDEKVVGWFQGRMEFGPRALGGRSILGNPLSART

Organism: NCBI:txid408172

InterPro domains:
  IPR003696 Carbamoyltransferase [PF02543] (3-226)
  IPR031730 Carbamoyltransferase, C-terminal [PF16861] (284-319)
  IPR038152 Carbamoyltransferase, C-terminal domain superfamily [G3DSA:3.90.870.20] (247-321)
  IPR043129 ATPase, nucleotide binding domain [SSF53067] (10-232)
  IPR051338 NodU/CmcH Carbamoyltransferase [PTHR34847] (6-318)

pLDDT: mean 96.16, std 4.62, range [51.12, 98.88]

Foldseek 3Di:
DPDDPDDDDDFQVLLLQLLWQQQDLDQWAKEWEAACATPFFRIFIWIHHFLDIGTDDGDTPPFHLLLVLQQLQVLQAHDRPPRSVVLLVLQVVAAQPCQCLCCVAAKPADQLLDIDGPCVQACVVPDPHGGDVVVQVSLVHGRDHHPDDRDNSSSNSSNNSLVVSLVSLLSNLLNSCVVRVAQEYTYAYPCLVSVVSVVSNVVVSSHPYYTYNQARHSLSSVVSVVSCCVCPVVVDTRDNDPDRSCVQQLVADFDDPVRVVVVCVVVVPDDDDDDPVVVVVVVVVCQVVFHWDFAAHHGAHRHDDDDRHGDTDHHPPDPVD

Secondary structure (DSSP, 8-state):
---PPPP----HHHHHHHHHHTTSS-SEEEEEEE-S-SSSEEEEEEEEETTEEEEEEEEETT--HHHHHHHHHHHTTPPTTSSHHHHHHHGGGS--TTHHHHHHHTEEE-TTS-EEE-GGGB-TTTSSSSB-HHHHHHTTSPPPPTTSPPPHHHHHHHHHHHHHHHHHHHHHHHHHHHHH--SEEEEESGGGG-HHHHHHHHHTTSSSEEEE-TTTTGGGHHHHHHHHIIIIIS-PPP---SS-TTGGG--S----HHHHHHHHHHTT-------HHHHHHHHHHHHHTT--EEEE-SSPPSSSS--SSEEEE--TT-S--